Protein AF-A0A836RM74-F1 (afdb_monomer_lite)

Radius of gyration: 18.79 Å; chains: 1; bounding box: 40×45×49 Å

Secondary structure (DSSP, 8-state):
-EES--GGGGGGS-GGGPPP-SBTTTBS--EE-SEE--HHHH--S---EEEE-SSEEEEEEEEE--EE-TT--S--EEEEEEEEETT-SEEEEEEEEE-SS-EEEEEEEEESS--B--STTSSEEEEEETTGGGSS--TT--TTEEEGGGGSS---TTTSS-EEGGGSPPPS-EEEEEEEE-TTT--EEEEEEEEES-GGGEEEEEEEESSSEEEEEEEEEEEE-TT-EEEEEEEEEEES-HHHHHHHHHHHTT--EEEEETTEEEEE----PPP-

pLDDT: mean 95.45, std 8.12, range [31.91, 98.88]

Sequence (276 aa):
MEPGDDAAYRDRLHPQLRYEYNNLYHGRRAKRSIEGPQACTQARRMNPVIVRGRDFVAVKQQFRYYLAAPGKKAGSLWTQWIVFPVGKRYFISMDRVDSVNDSDGLFLRIDMPGHIRHRQGDTFSEIYLSYLALTNDDGGYRHGRIPAAAFFEDFPPDERFHYLRDRGRIPPRFIRAYRLRDPKSGKSGPWLAGMTLEPSVVYEAWCHQRGYVCMIEEFGGRPIRAGQSFSAAFIVGYFDSIEQMHNVYDDHKGYTALEVGPTGWKLTGHVKGPRQ

Structure (mmCIF, N/CA/C/O backbone):
data_AF-A0A836RM74-F1
#
_entry.id   AF-A0A836RM74-F1
#
loop_
_atom_site.group_PDB
_atom_site.id
_atom_site.type_symbol
_atom_site.label_atom_id
_atom_site.label_alt_id
_atom_site.label_comp_id
_atom_site.label_asym_id
_atom_site.label_entity_id
_atom_site.label_seq_id
_atom_site.pdbx_PDB_ins_code
_atom_site.Cartn_x
_atom_site.Cartn_y
_atom_site.Cartn_z
_atom_site.occupancy
_atom_site.B_iso_or_equiv
_atom_site.auth_seq_id
_atom_site.auth_comp_id
_atom_site.auth_asym_id
_atom_site.auth_atom_id
_atom_site.pdbx_PDB_model_num
ATOM 1 N N . MET A 1 1 ? 5.122 -3.601 -11.086 1.00 96.00 1 MET A N 1
ATOM 2 C CA . MET A 1 1 ? 6.232 -2.686 -11.445 1.00 96.00 1 MET A CA 1
ATOM 3 C C . MET A 1 1 ? 7.528 -3.254 -10.883 1.00 96.00 1 MET A C 1
ATOM 5 O O . MET A 1 1 ? 7.454 -4.136 -10.037 1.00 96.00 1 MET A O 1
ATOM 9 N N . GLU A 1 2 ? 8.684 -2.791 -11.344 1.00 96.56 2 GLU A N 1
ATOM 10 C CA . GLU A 1 2 ? 9.997 -3.206 -10.821 1.00 96.56 2 GLU A CA 1
ATOM 11 C C . GLU A 1 2 ? 10.963 -2.000 -10.733 1.00 96.56 2 GLU A C 1
ATOM 13 O O . GLU A 1 2 ? 10.685 -0.961 -11.348 1.00 96.56 2 GLU A O 1
ATOM 18 N N . PRO A 1 3 ? 12.067 -2.088 -9.961 1.00 96.31 3 PRO A N 1
ATOM 19 C CA . PRO A 1 3 ? 13.099 -1.054 -9.934 1.00 96.31 3 PRO A CA 1
ATOM 20 C C . PRO A 1 3 ? 13.807 -0.897 -11.286 1.00 96.31 3 PRO A C 1
ATOM 22 O O . PRO A 1 3 ? 13.922 -1.851 -12.055 1.00 96.31 3 PRO A O 1
ATOM 25 N N . GLY A 1 4 ? 14.340 0.300 -11.536 1.00 94.75 4 GLY A N 1
ATOM 26 C CA . GLY A 1 4 ? 15.084 0.631 -12.755 1.00 94.75 4 GLY A CA 1
ATOM 27 C C . GLY A 1 4 ? 14.298 1.532 -13.704 1.00 94.75 4 GLY A C 1
ATOM 28 O O . GLY A 1 4 ? 13.104 1.747 -13.520 1.00 94.75 4 GLY A O 1
ATOM 29 N N . ASP A 1 5 ? 14.973 2.077 -14.712 1.00 94.00 5 ASP A N 1
ATOM 30 C CA . ASP A 1 5 ? 14.364 2.971 -15.700 1.00 94.00 5 ASP A CA 1
ATOM 31 C C . ASP A 1 5 ? 13.856 2.229 -16.950 1.00 94.00 5 ASP A C 1
ATOM 33 O O . ASP A 1 5 ? 14.140 1.042 -17.165 1.00 94.00 5 ASP A O 1
ATOM 37 N N . ASP A 1 6 ? 13.064 2.949 -17.748 1.00 94.62 6 ASP A N 1
ATOM 38 C CA . ASP A 1 6 ? 12.519 2.523 -19.038 1.00 94.62 6 ASP A CA 1
ATOM 39 C C . ASP A 1 6 ? 13.123 3.284 -20.235 1.00 94.62 6 ASP A C 1
ATOM 41 O O . ASP A 1 6 ? 12.607 3.181 -21.349 1.00 94.62 6 ASP A O 1
ATOM 45 N N . ALA A 1 7 ? 14.220 4.029 -20.045 1.00 94.81 7 ALA A N 1
ATOM 46 C CA . ALA A 1 7 ? 14.722 4.991 -21.032 1.00 94.81 7 ALA A CA 1
ATOM 47 C C . ALA A 1 7 ? 15.047 4.339 -22.386 1.00 94.81 7 ALA A C 1
ATOM 49 O O . ALA A 1 7 ? 14.721 4.892 -23.435 1.00 94.81 7 ALA A O 1
ATOM 50 N N . ALA A 1 8 ? 15.602 3.123 -22.367 1.00 94.75 8 ALA A N 1
ATOM 51 C CA . ALA A 1 8 ? 15.972 2.361 -23.562 1.00 94.75 8 ALA A CA 1
ATOM 52 C C . ALA A 1 8 ? 14.780 1.925 -24.447 1.00 94.75 8 ALA A C 1
ATOM 54 O O . ALA A 1 8 ? 14.975 1.413 -25.553 1.00 94.75 8 ALA A O 1
ATOM 55 N N . TYR A 1 9 ? 13.542 2.049 -23.963 1.00 95.06 9 TYR A N 1
ATOM 56 C CA . TYR A 1 9 ? 12.348 1.629 -24.702 1.00 95.06 9 TYR A CA 1
ATOM 57 C C . TYR A 1 9 ? 11.112 2.505 -24.441 1.00 95.06 9 TYR A C 1
ATOM 59 O O . TYR A 1 9 ? 9.987 2.100 -24.746 1.00 95.06 9 TYR A O 1
ATOM 67 N N . ARG A 1 10 ? 11.302 3.703 -23.878 1.00 95.50 10 ARG A N 1
ATOM 68 C CA . ARG A 1 10 ? 10.221 4.592 -23.424 1.00 95.50 10 ARG A CA 1
ATOM 69 C C . ARG A 1 10 ? 9.322 5.082 -24.556 1.00 95.50 10 ARG A C 1
ATOM 71 O O . ARG A 1 10 ? 8.110 5.227 -24.380 1.00 95.50 10 ARG A O 1
ATOM 78 N N . ASP A 1 11 ? 9.912 5.320 -25.718 1.00 95.81 11 ASP A N 1
ATOM 79 C CA . ASP A 1 11 ? 9.233 5.689 -26.960 1.00 95.81 11 ASP A CA 1
ATOM 80 C C . ASP A 1 11 ? 8.241 4.609 -27.423 1.00 95.81 11 ASP A C 1
ATOM 82 O O . ASP A 1 11 ? 7.156 4.931 -27.907 1.00 95.81 11 ASP A O 1
ATOM 86 N N . ARG A 1 12 ? 8.562 3.337 -27.168 1.00 95.62 12 ARG A N 1
ATOM 87 C CA . ARG A 1 12 ? 7.729 2.166 -27.480 1.00 95.62 12 ARG A CA 1
ATOM 88 C C . ARG A 1 12 ? 6.718 1.809 -26.387 1.00 95.62 12 ARG A C 1
ATOM 90 O O . ARG A 1 12 ? 5.890 0.923 -26.597 1.00 95.62 12 ARG A O 1
ATOM 97 N N . LEU A 1 13 ? 6.765 2.456 -25.219 1.00 95.50 13 LEU A N 1
ATOM 98 C CA . LEU A 1 13 ? 5.807 2.190 -24.145 1.00 95.50 13 LEU A CA 1
ATOM 99 C C . LEU A 1 13 ? 4.439 2.790 -24.439 1.00 95.50 13 LEU A C 1
ATOM 101 O O . LEU A 1 13 ? 4.311 3.978 -24.752 1.00 95.50 13 LEU A O 1
ATOM 105 N N . HIS A 1 14 ? 3.406 1.988 -24.181 1.00 95.12 14 HIS A N 1
ATOM 106 C CA . HIS A 1 14 ? 2.050 2.497 -24.048 1.00 95.12 14 HIS A CA 1
ATOM 107 C C . HIS A 1 14 ? 2.017 3.610 -22.978 1.00 95.12 14 HIS A C 1
ATOM 109 O O . HIS A 1 14 ? 2.592 3.413 -21.903 1.00 95.12 14 HIS A O 1
ATOM 115 N N . PRO A 1 15 ? 1.326 4.748 -23.198 1.00 93.56 15 PRO A N 1
ATOM 116 C CA . PRO A 1 15 ? 1.341 5.880 -22.264 1.00 93.56 15 PRO A CA 1
ATOM 117 C C . PRO A 1 15 ? 0.982 5.506 -20.821 1.00 93.56 15 PRO A C 1
ATOM 119 O O . PRO A 1 15 ? 1.610 5.985 -19.888 1.00 93.56 15 PRO A O 1
ATOM 122 N N . GLN A 1 16 ? 0.038 4.576 -20.636 1.00 92.00 16 GLN A N 1
ATOM 123 C CA . GLN A 1 16 ? -0.379 4.097 -19.308 1.00 92.00 16 GLN A CA 1
ATOM 124 C C . GLN A 1 16 ? 0.668 3.246 -18.564 1.00 92.00 16 GLN A C 1
ATOM 126 O O . GLN A 1 16 ? 0.451 2.908 -17.405 1.00 92.00 16 GLN A O 1
ATOM 131 N N . LEU A 1 17 ? 1.770 2.859 -19.213 1.00 95.06 17 LEU A N 1
ATOM 132 C CA . LEU A 1 17 ? 2.882 2.147 -18.576 1.00 95.06 17 LEU A CA 1
ATOM 133 C C . LEU A 1 17 ? 4.053 3.070 -18.232 1.00 95.06 17 LEU A C 1
ATOM 135 O O . LEU A 1 17 ? 4.943 2.656 -17.487 1.00 95.06 17 LEU A O 1
ATOM 139 N N . ARG A 1 18 ? 4.067 4.302 -18.753 1.00 94.69 18 ARG A N 1
ATOM 140 C CA . ARG A 1 18 ? 5.165 5.239 -18.522 1.00 94.69 18 ARG A CA 1
ATOM 141 C C . ARG A 1 18 ? 5.180 5.643 -17.059 1.00 94.69 18 ARG A C 1
ATOM 143 O O . ARG A 1 18 ? 4.222 6.221 -16.551 1.00 94.69 18 ARG A O 1
ATOM 150 N N . TYR A 1 19 ? 6.288 5.346 -16.395 1.00 94.00 19 TYR A N 1
ATOM 151 C CA . TYR A 1 19 ? 6.536 5.851 -15.059 1.00 94.00 19 TYR A CA 1
ATOM 152 C C . TYR A 1 19 ? 7.316 7.157 -15.165 1.00 94.00 19 TYR A C 1
ATOM 154 O O . TYR A 1 19 ? 8.334 7.236 -15.854 1.00 94.00 19 TYR A O 1
ATOM 162 N N . GLU A 1 20 ? 6.821 8.203 -14.523 1.00 94.25 20 GLU A N 1
ATOM 163 C CA . GLU A 1 20 ? 7.519 9.483 -14.427 1.00 94.25 20 GLU A CA 1
ATOM 164 C C . GLU A 1 20 ? 8.133 9.602 -13.041 1.00 94.25 20 GLU A C 1
ATOM 166 O O . GLU A 1 20 ? 7.473 9.301 -12.057 1.00 94.25 20 GLU A O 1
ATOM 171 N N . TYR A 1 21 ? 9.377 10.047 -12.950 1.00 95.31 21 TYR A N 1
ATOM 172 C CA . TYR A 1 21 ? 10.077 10.282 -11.689 1.00 95.31 21 TYR A CA 1
ATOM 173 C C . TYR A 1 21 ? 10.848 11.601 -11.791 1.00 95.31 21 TYR A C 1
ATOM 175 O O . TYR A 1 21 ? 10.771 12.284 -12.811 1.00 95.31 21 TYR A O 1
ATOM 183 N N . ASN A 1 22 ? 11.558 11.977 -10.730 1.00 95.62 22 ASN A N 1
ATOM 184 C CA . ASN A 1 22 ? 12.105 13.319 -10.515 1.00 95.62 22 ASN A CA 1
ATOM 185 C C . ASN A 1 22 ? 11.015 14.399 -10.471 1.00 95.62 22 ASN A C 1
ATOM 187 O O . ASN A 1 22 ? 11.169 15.485 -11.022 1.00 95.62 22 ASN A O 1
ATOM 191 N N . ASN A 1 23 ? 9.897 14.093 -9.815 1.00 95.25 23 ASN A N 1
ATOM 192 C CA . ASN A 1 23 ? 8.781 15.016 -9.646 1.00 95.25 23 ASN A CA 1
ATOM 193 C C . ASN A 1 23 ? 8.177 14.898 -8.237 1.00 95.25 23 ASN A C 1
ATOM 195 O O . ASN A 1 23 ? 8.517 13.996 -7.468 1.00 95.25 23 ASN A O 1
ATOM 199 N N . LEU A 1 24 ? 7.237 15.792 -7.925 1.00 94.75 24 LEU A N 1
ATOM 200 C CA . LEU A 1 24 ? 6.531 15.825 -6.642 1.00 94.75 24 LEU A CA 1
ATOM 201 C C . LEU A 1 24 ? 5.681 14.566 -6.379 1.00 94.75 24 LEU A C 1
ATOM 203 O O . LEU A 1 24 ? 5.332 14.270 -5.245 1.00 94.75 24 LEU A O 1
ATOM 207 N N . TYR A 1 25 ? 5.344 13.805 -7.420 1.00 93.31 25 TYR A N 1
ATOM 208 C CA . TYR A 1 25 ? 4.399 12.694 -7.341 1.00 93.31 25 TYR A CA 1
ATOM 209 C C . TYR A 1 25 ? 5.056 11.358 -6.992 1.00 93.31 25 TYR A C 1
ATOM 211 O O . TYR A 1 25 ? 4.435 10.524 -6.331 1.00 93.31 25 TYR A O 1
ATOM 219 N N . HIS A 1 26 ? 6.273 11.141 -7.483 1.00 94.06 26 HIS A N 1
ATOM 220 C CA . HIS A 1 26 ? 6.947 9.845 -7.504 1.00 94.06 26 HIS A CA 1
ATOM 221 C C . HIS A 1 26 ? 8.367 9.885 -6.931 1.00 94.06 26 HIS A C 1
ATOM 223 O O . HIS A 1 26 ? 9.005 8.836 -6.821 1.00 94.06 26 HIS A O 1
ATOM 229 N N . GLY A 1 27 ? 8.852 11.071 -6.551 1.00 94.88 27 GLY A N 1
ATOM 230 C CA . GLY A 1 27 ? 10.202 11.259 -6.031 1.00 94.88 27 GLY A CA 1
ATOM 231 C C . GLY A 1 27 ? 11.265 10.966 -7.085 1.00 94.88 27 GLY A C 1
ATOM 232 O O . GLY A 1 27 ? 10.973 10.909 -8.281 1.00 94.88 27 GLY A O 1
ATOM 233 N N . ARG A 1 28 ? 12.519 10.781 -6.664 1.00 95.62 28 ARG A N 1
ATOM 234 C CA . ARG A 1 28 ? 13.660 10.605 -7.585 1.00 95.62 28 ARG A CA 1
ATOM 235 C C . ARG A 1 28 ? 13.938 9.159 -7.992 1.00 95.62 28 ARG A C 1
ATOM 237 O O . ARG A 1 28 ? 14.742 8.911 -8.887 1.00 95.62 28 ARG A O 1
ATOM 244 N N . ARG A 1 29 ? 13.317 8.177 -7.333 1.00 93.81 29 ARG A N 1
ATOM 245 C CA . ARG A 1 29 ? 13.635 6.759 -7.551 1.00 93.81 29 ARG A CA 1
ATOM 246 C C . ARG A 1 29 ? 13.054 6.267 -8.877 1.00 93.81 29 ARG A C 1
ATOM 248 O O . ARG A 1 29 ? 11.836 6.195 -9.040 1.00 93.81 29 ARG A O 1
ATOM 255 N N . ALA A 1 30 ? 13.935 5.873 -9.793 1.00 95.94 30 ALA A N 1
ATOM 256 C CA . ALA A 1 30 ? 13.546 5.254 -11.052 1.00 95.94 30 ALA A CA 1
ATOM 257 C C . ALA A 1 30 ? 12.878 3.889 -10.814 1.00 95.94 30 ALA A C 1
ATOM 259 O O . ALA A 1 30 ? 13.401 3.023 -10.101 1.00 95.94 30 ALA A O 1
ATOM 260 N N . LYS A 1 31 ? 11.709 3.719 -11.426 1.00 96.31 31 LYS A N 1
ATOM 261 C CA . LYS A 1 31 ? 10.931 2.479 -11.478 1.00 96.31 31 LYS A CA 1
ATOM 262 C C . LYS A 1 31 ? 10.343 2.358 -12.877 1.00 96.31 31 LYS A C 1
ATOM 264 O O . LYS A 1 31 ? 10.207 3.358 -13.581 1.00 96.31 31 LYS A O 1
ATOM 269 N N . ARG A 1 32 ? 9.921 1.154 -13.249 1.00 96.50 32 ARG A N 1
ATOM 270 C CA . ARG A 1 32 ? 9.259 0.905 -14.532 1.00 96.50 32 ARG A CA 1
ATOM 271 C C . ARG A 1 32 ? 8.080 -0.041 -14.396 1.00 96.50 32 ARG A C 1
ATOM 273 O O . ARG A 1 32 ? 8.057 -0.950 -13.557 1.00 96.50 32 ARG A O 1
ATOM 280 N N . SER A 1 33 ? 7.072 0.179 -15.229 1.00 96.38 33 SER A N 1
ATOM 281 C CA . SER A 1 33 ? 5.928 -0.724 -15.329 1.00 96.38 33 SER A CA 1
ATOM 282 C C . SER A 1 33 ? 6.288 -1.900 -16.217 1.00 96.38 33 SER A C 1
ATOM 284 O O . SER A 1 33 ? 6.709 -1.705 -17.348 1.00 96.38 33 SER A O 1
ATOM 286 N N . ILE A 1 34 ? 6.096 -3.120 -15.717 1.00 96.25 34 ILE A N 1
ATOM 287 C CA . ILE A 1 34 ? 6.259 -4.334 -16.529 1.00 96.25 34 ILE A CA 1
ATOM 288 C C . ILE A 1 34 ? 4.959 -4.729 -17.227 1.00 96.25 34 ILE A C 1
ATOM 290 O O . I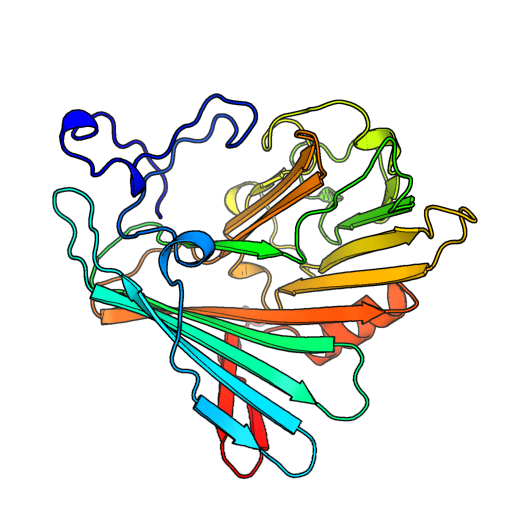LE A 1 34 ? 4.975 -5.217 -18.352 1.00 96.25 34 ILE A O 1
ATOM 294 N N . GLU A 1 35 ? 3.839 -4.473 -16.558 1.00 96.50 35 GLU A N 1
ATOM 295 C CA . GLU A 1 35 ? 2.483 -4.795 -16.970 1.00 96.50 35 GLU A CA 1
ATOM 296 C C . GLU A 1 35 ? 1.533 -3.727 -16.441 1.00 96.50 35 GLU A C 1
ATOM 298 O O . GLU A 1 35 ? 1.844 -2.997 -15.494 1.00 96.50 35 GLU A O 1
ATOM 303 N N . GLY A 1 36 ? 0.368 -3.657 -17.068 1.00 92.69 36 GLY A N 1
ATOM 304 C CA . GLY A 1 36 ? -0.692 -2.742 -16.704 1.00 92.69 36 GLY A CA 1
ATOM 305 C C . GLY A 1 36 ? -1.988 -3.059 -17.450 1.00 92.69 36 GLY A C 1
ATOM 306 O O . GLY A 1 36 ? -2.157 -4.153 -17.995 1.00 92.69 36 GLY A O 1
ATOM 307 N N . PRO A 1 37 ? -2.927 -2.115 -17.485 1.00 90.31 37 PRO A N 1
ATOM 308 C CA . PRO A 1 37 ? -2.816 -0.767 -16.931 1.00 90.31 37 PRO A CA 1
ATOM 309 C C . PRO A 1 37 ? -2.943 -0.717 -15.403 1.00 90.31 37 PRO A C 1
ATOM 311 O O . PRO A 1 37 ? -3.153 -1.739 -14.753 1.00 90.31 37 PRO A O 1
ATOM 314 N N . GLN A 1 38 ? -2.860 0.485 -14.829 1.00 85.38 38 GLN A N 1
ATOM 315 C CA . GLN A 1 38 ? -3.202 0.714 -13.426 1.00 85.38 38 GLN A CA 1
ATOM 316 C C . GLN A 1 38 ? -4.661 0.297 -13.162 1.00 85.38 38 GLN A C 1
ATOM 318 O O . GLN A 1 38 ? -5.605 0.943 -13.624 1.00 85.38 38 GLN A O 1
ATOM 323 N N . ALA A 1 39 ? -4.844 -0.792 -12.409 1.00 82.94 39 ALA A N 1
ATOM 324 C CA . ALA A 1 39 ? -6.151 -1.418 -12.223 1.00 82.94 39 ALA A CA 1
ATOM 325 C C . ALA A 1 39 ? -7.184 -0.465 -11.596 1.00 82.94 39 ALA A C 1
ATOM 327 O O . ALA A 1 39 ? -8.327 -0.438 -12.044 1.00 82.94 39 ALA A O 1
ATOM 328 N N . CYS A 1 40 ? -6.795 0.381 -10.635 1.00 77.81 40 CYS A N 1
ATOM 329 C CA . CYS A 1 40 ? -7.742 1.254 -9.931 1.00 77.81 40 CYS A CA 1
ATOM 330 C C . CYS A 1 40 ? -8.447 2.287 -10.829 1.00 77.81 40 CYS A C 1
ATOM 332 O O . CYS A 1 40 ? -9.563 2.688 -10.515 1.00 77.81 40 CYS A O 1
ATOM 334 N N . THR A 1 41 ? -7.851 2.687 -11.959 1.00 78.94 41 THR A N 1
ATOM 335 C CA . THR A 1 41 ? -8.480 3.634 -12.900 1.00 78.94 41 THR A CA 1
ATOM 336 C C . THR A 1 41 ? -9.041 2.954 -14.146 1.00 78.94 41 THR A C 1
ATOM 338 O O . THR A 1 41 ? -9.964 3.480 -14.767 1.00 78.94 41 THR A O 1
ATOM 341 N N . GLN A 1 42 ? -8.515 1.783 -14.519 1.00 86.88 42 GLN A N 1
ATOM 342 C CA . GLN A 1 42 ? -8.842 1.140 -15.795 1.00 86.88 42 GLN A CA 1
ATOM 343 C C . GLN A 1 42 ? -9.670 -0.142 -15.676 1.00 86.88 42 GLN A C 1
ATOM 345 O O . GLN A 1 42 ? -10.277 -0.545 -16.666 1.00 86.88 42 GLN A O 1
ATOM 350 N N . ALA A 1 43 ? -9.763 -0.767 -14.497 1.00 81.06 43 ALA A N 1
ATOM 351 C CA . ALA A 1 43 ? -10.574 -1.974 -14.319 1.00 81.06 43 ALA A CA 1
ATOM 352 C C . ALA A 1 43 ? -12.076 -1.714 -14.529 1.00 81.06 43 ALA A C 1
ATOM 354 O O . ALA A 1 43 ? -12.808 -2.630 -14.898 1.00 81.06 43 ALA A O 1
ATOM 355 N N . ARG A 1 44 ? -12.529 -0.462 -14.346 1.00 85.31 44 ARG A N 1
ATOM 356 C CA . ARG A 1 44 ? -13.920 -0.011 -14.524 1.00 85.31 44 ARG A CA 1
ATOM 357 C C . ARG A 1 44 ? -14.912 -0.892 -13.754 1.00 85.31 44 ARG A C 1
ATOM 359 O O . ARG A 1 44 ? -15.113 -0.680 -12.564 1.00 85.31 44 ARG A O 1
ATOM 366 N N . ARG A 1 45 ? -15.534 -1.871 -14.417 1.00 87.25 45 ARG A N 1
ATOM 367 C CA . ARG A 1 45 ? -16.491 -2.807 -13.819 1.00 87.25 45 ARG A CA 1
ATOM 368 C C . ARG A 1 45 ? -15.850 -4.183 -13.685 1.00 87.25 45 ARG A C 1
ATOM 370 O O . ARG A 1 45 ? -15.531 -4.821 -14.683 1.00 87.25 45 ARG A O 1
ATOM 377 N N . MET A 1 46 ? -15.742 -4.656 -12.449 1.00 87.38 46 MET A N 1
ATOM 378 C CA . MET A 1 46 ? -15.338 -6.026 -12.135 1.00 87.38 46 MET A CA 1
ATOM 379 C C . MET A 1 46 ? -16.564 -6.914 -11.891 1.00 87.38 46 MET A C 1
ATOM 381 O O . MET A 1 46 ? -17.644 -6.418 -11.567 1.00 87.38 46 MET A O 1
ATOM 385 N N . ASN A 1 47 ? -16.380 -8.229 -12.020 1.00 91.62 47 ASN A N 1
ATOM 386 C CA . ASN A 1 47 ? -17.394 -9.243 -11.725 1.00 91.62 47 ASN A CA 1
ATOM 387 C C . ASN A 1 47 ? -17.020 -9.972 -10.422 1.00 91.62 47 ASN A C 1
ATOM 389 O O . ASN A 1 47 ? -16.357 -11.009 -10.480 1.00 91.62 47 ASN A O 1
ATOM 393 N N . PRO A 1 48 ? -17.357 -9.411 -9.245 1.00 95.88 48 PRO A N 1
ATOM 394 C CA . PRO A 1 48 ? -16.979 -10.005 -7.973 1.00 95.88 48 PRO A CA 1
ATOM 395 C C . PRO A 1 48 ? -17.707 -11.326 -7.711 1.00 95.88 48 PRO A C 1
ATOM 397 O O . PRO A 1 48 ? -18.880 -11.481 -8.048 1.00 95.88 48 PRO A O 1
ATOM 400 N N . VAL A 1 49 ? -17.035 -12.238 -7.009 1.00 97.19 49 VAL A N 1
ATOM 401 C CA . VAL A 1 49 ? -17.668 -13.412 -6.395 1.00 97.19 49 VAL A CA 1
ATOM 402 C C . VAL A 1 49 ? -17.921 -13.107 -4.924 1.00 97.19 49 VAL A C 1
ATOM 404 O O . VAL A 1 49 ? -17.016 -12.659 -4.222 1.00 97.19 49 VAL A O 1
ATOM 407 N N . ILE A 1 50 ? -19.144 -13.349 -4.455 1.00 97.94 50 ILE A N 1
ATOM 408 C CA . ILE A 1 50 ? -19.546 -13.095 -3.067 1.00 97.94 50 ILE A CA 1
ATOM 409 C C . ILE A 1 50 ? -19.713 -14.430 -2.343 1.00 97.94 50 ILE A C 1
ATOM 411 O O . ILE A 1 50 ? -20.471 -15.286 -2.794 1.00 97.94 50 ILE A O 1
ATOM 415 N N . VAL A 1 51 ? -19.060 -14.575 -1.191 1.00 98.25 51 VAL A N 1
ATOM 416 C CA . VAL A 1 51 ? -19.264 -15.690 -0.257 1.00 98.25 51 VAL A CA 1
ATOM 417 C C . VAL A 1 51 ? -19.920 -15.137 1.002 1.00 98.25 51 VAL A C 1
ATOM 419 O O . VAL A 1 51 ? -19.455 -14.150 1.568 1.00 98.25 51 VAL A O 1
ATOM 422 N N . ARG A 1 52 ? -21.021 -15.752 1.436 1.00 97.75 52 ARG A N 1
ATOM 423 C CA . ARG A 1 52 ? -21.717 -15.396 2.677 1.00 97.75 52 ARG A CA 1
ATOM 424 C C . ARG A 1 52 ? -21.554 -16.545 3.660 1.00 97.75 52 ARG A C 1
ATOM 426 O O . ARG A 1 52 ? -22.034 -17.640 3.383 1.00 97.75 52 ARG A O 1
ATOM 433 N N . GLY A 1 53 ? -20.852 -16.294 4.758 1.00 96.19 53 GLY A N 1
ATOM 434 C CA . GLY A 1 53 ? -20.756 -17.218 5.882 1.00 96.19 53 GLY A CA 1
ATOM 435 C C . GLY A 1 53 ? -21.750 -16.867 6.985 1.00 96.19 53 GLY A C 1
ATOM 436 O O . GLY A 1 53 ? -22.568 -15.959 6.839 1.00 96.19 53 GLY A O 1
ATOM 437 N N . ARG A 1 54 ? -21.662 -17.576 8.116 1.00 96.06 54 ARG A N 1
ATOM 438 C CA . ARG A 1 54 ? -22.531 -17.333 9.280 1.00 96.06 54 ARG A CA 1
ATOM 439 C C . ARG A 1 54 ? -22.264 -15.976 9.937 1.00 96.06 54 ARG A C 1
ATOM 441 O O . ARG A 1 54 ? -23.189 -15.325 10.407 1.00 96.06 54 ARG A O 1
ATOM 448 N N . ASP A 1 55 ? -21.001 -15.579 9.987 1.00 97.19 55 ASP A N 1
ATOM 449 C CA . ASP A 1 55 ? -20.480 -14.434 10.737 1.00 97.19 55 ASP A CA 1
ATOM 450 C C . ASP A 1 55 ? -19.541 -13.554 9.894 1.00 97.19 55 ASP A C 1
ATOM 452 O O . ASP A 1 55 ? -18.788 -12.741 10.432 1.00 97.19 55 ASP A O 1
ATOM 456 N N . PHE A 1 56 ? -19.596 -13.682 8.564 1.00 98.38 56 PHE A N 1
ATOM 457 C CA . PHE A 1 56 ? -18.842 -12.833 7.647 1.00 98.38 56 PHE A CA 1
ATOM 458 C C . PHE A 1 56 ? -19.474 -12.752 6.252 1.00 98.38 56 PHE A C 1
ATOM 460 O O . PHE A 1 56 ? -20.196 -13.648 5.807 1.00 98.38 56 PHE A O 1
ATOM 467 N N . VAL A 1 57 ? -19.120 -11.697 5.519 1.00 98.31 57 VAL A N 1
ATOM 468 C CA . VAL A 1 57 ? -19.281 -11.616 4.061 1.00 98.31 57 VAL A CA 1
ATOM 469 C C . VAL A 1 57 ? -17.907 -11.441 3.441 1.00 98.31 57 VAL A C 1
ATOM 471 O O . VAL A 1 57 ? -17.106 -10.655 3.936 1.00 98.31 57 VAL A O 1
ATOM 474 N N . ALA A 1 58 ? -17.630 -12.151 2.354 1.00 98.62 58 ALA A N 1
ATOM 475 C CA . ALA A 1 58 ? -16.391 -12.014 1.614 1.00 98.62 58 ALA A CA 1
ATOM 476 C C . ALA A 1 58 ? -16.638 -11.697 0.141 1.00 98.62 58 ALA A C 1
ATOM 478 O O . ALA A 1 58 ? -17.597 -12.179 -0.465 1.00 98.62 58 ALA A O 1
ATOM 479 N N . VAL A 1 59 ? -15.744 -10.905 -0.437 1.00 98.38 59 VAL A N 1
ATOM 480 C CA . VAL A 1 59 ? -15.771 -10.481 -1.832 1.00 98.38 59 VAL A CA 1
ATOM 481 C C . VAL A 1 59 ? -14.434 -10.840 -2.463 1.00 98.38 59 VAL A C 1
ATOM 483 O O . VAL A 1 59 ? -13.388 -10.394 -1.995 1.00 98.38 59 VAL A O 1
ATOM 486 N N . LYS A 1 60 ? -14.470 -11.636 -3.531 1.00 98.31 60 LYS A N 1
ATOM 487 C CA . LYS A 1 60 ? -13.319 -11.890 -4.398 1.00 98.31 60 LYS A CA 1
ATOM 488 C C . LYS A 1 60 ? -13.429 -11.035 -5.644 1.00 98.31 60 LYS A C 1
ATOM 490 O O . LYS A 1 60 ? -14.465 -11.053 -6.307 1.00 98.31 60 LYS A O 1
ATOM 495 N N . GLN A 1 61 ? -12.354 -10.351 -5.999 1.00 96.69 61 GLN A N 1
ATOM 496 C CA . GLN A 1 61 ? -12.233 -9.590 -7.238 1.00 96.69 61 GLN A CA 1
ATOM 497 C C . GLN A 1 61 ? -10.959 -9.990 -7.964 1.00 96.69 61 GLN A C 1
ATOM 499 O O . GLN A 1 61 ? -9.986 -10.416 -7.342 1.00 96.69 61 GLN A O 1
ATOM 504 N N . GLN A 1 62 ? -10.987 -9.913 -9.292 1.00 96.50 62 GLN A N 1
ATOM 505 C CA . GLN A 1 62 ? -9.851 -10.280 -10.125 1.00 96.50 62 GLN A CA 1
ATOM 506 C C . GLN A 1 62 ? -9.739 -9.342 -11.320 1.00 96.50 62 GLN A C 1
ATOM 508 O O . GLN A 1 62 ? -10.748 -8.933 -11.896 1.00 96.50 62 GLN A O 1
ATOM 513 N N . PHE A 1 63 ? -8.503 -9.056 -11.715 1.00 96.38 63 PHE A N 1
ATOM 514 C CA . PHE A 1 63 ? -8.183 -8.287 -12.910 1.00 96.38 63 PHE A CA 1
ATOM 515 C C . PHE A 1 63 ? -6.987 -8.917 -13.613 1.00 96.38 63 PHE A C 1
ATOM 517 O O . PHE A 1 63 ? -5.963 -9.193 -12.987 1.00 96.38 63 PHE A O 1
ATOM 524 N N . ARG A 1 64 ? -7.117 -9.149 -14.920 1.00 96.88 64 ARG A N 1
ATOM 525 C CA . ARG A 1 64 ? -6.015 -9.630 -15.750 1.00 96.88 64 ARG A CA 1
ATOM 526 C C . ARG A 1 64 ? -5.391 -8.445 -16.470 1.00 96.88 64 ARG A C 1
ATOM 528 O O . ARG A 1 64 ? -6.071 -7.771 -17.243 1.00 96.88 64 ARG A O 1
ATOM 535 N N . TYR A 1 65 ? -4.109 -8.214 -16.221 1.00 96.94 65 TYR A N 1
ATOM 536 C CA . TYR A 1 65 ? -3.349 -7.188 -16.923 1.00 96.94 65 TYR A CA 1
ATOM 537 C C . TYR A 1 65 ? -3.268 -7.528 -18.414 1.00 96.94 65 TYR A C 1
ATOM 539 O O . TYR A 1 65 ? -3.081 -8.686 -18.786 1.00 96.94 65 TYR A O 1
ATOM 547 N N . TYR A 1 66 ? -3.444 -6.520 -19.264 1.00 96.06 66 TYR A N 1
ATOM 548 C CA . TYR A 1 66 ? -3.528 -6.684 -20.720 1.00 96.06 66 TYR A CA 1
ATOM 549 C C . TYR A 1 66 ? -2.553 -5.783 -21.491 1.00 96.06 66 TYR A C 1
ATOM 551 O O . TYR A 1 66 ? -2.462 -5.883 -22.711 1.00 96.06 66 TYR A O 1
ATOM 559 N N . LEU A 1 67 ? -1.806 -4.922 -20.794 1.00 97.06 67 LEU A N 1
ATOM 560 C CA . LEU A 1 67 ? -0.670 -4.181 -21.339 1.00 97.06 67 LEU A CA 1
ATOM 561 C C . LEU A 1 67 ? 0.628 -4.752 -20.771 1.00 97.06 67 LEU A C 1
ATOM 563 O O . LEU A 1 67 ? 0.665 -5.139 -19.604 1.00 97.06 67 LEU A O 1
ATOM 567 N N . ALA A 1 68 ? 1.698 -4.729 -21.564 1.00 97.69 68 ALA A N 1
ATOM 568 C CA . ALA A 1 68 ? 3.039 -5.107 -21.131 1.00 97.69 68 ALA A CA 1
ATOM 569 C C . ALA A 1 68 ? 4.103 -4.190 -21.738 1.00 97.69 68 ALA A C 1
ATOM 571 O O . ALA A 1 68 ? 3.919 -3.647 -22.830 1.00 97.69 68 ALA A O 1
ATOM 572 N N . ALA A 1 69 ? 5.209 -4.013 -21.018 1.00 97.38 69 ALA A N 1
ATOM 573 C CA . ALA A 1 69 ? 6.390 -3.339 -21.542 1.00 97.38 69 ALA A CA 1
ATOM 574 C C . ALA A 1 69 ? 7.100 -4.203 -22.606 1.00 97.38 69 ALA A C 1
ATOM 576 O O . ALA A 1 69 ? 6.970 -5.430 -22.583 1.00 97.38 69 ALA A O 1
ATOM 577 N N . PRO A 1 70 ? 7.879 -3.602 -23.525 1.00 96.50 70 PRO A N 1
ATOM 578 C CA . PRO A 1 70 ? 8.706 -4.340 -24.477 1.00 96.50 70 PRO A CA 1
ATOM 579 C C . PRO A 1 70 ? 9.538 -5.444 -23.808 1.00 96.50 70 PRO A C 1
ATOM 581 O O . PRO A 1 70 ? 10.217 -5.211 -22.811 1.00 96.50 70 PRO A O 1
ATOM 584 N N . GLY A 1 71 ? 9.471 -6.661 -24.355 1.00 95.12 71 GLY A N 1
ATOM 585 C CA . GLY A 1 71 ? 10.161 -7.836 -23.808 1.00 95.12 71 GLY A CA 1
ATOM 586 C C . GLY A 1 71 ? 9.461 -8.516 -22.621 1.00 95.12 71 GLY A C 1
ATOM 587 O O . GLY A 1 71 ? 9.931 -9.558 -22.170 1.00 95.12 71 GLY A O 1
ATOM 588 N N . LYS A 1 72 ? 8.335 -7.980 -22.133 1.00 97.19 72 LYS A N 1
ATOM 589 C CA . LYS A 1 72 ? 7.474 -8.607 -21.118 1.00 97.19 72 LYS A CA 1
ATOM 590 C C . LYS A 1 72 ? 6.187 -9.148 -21.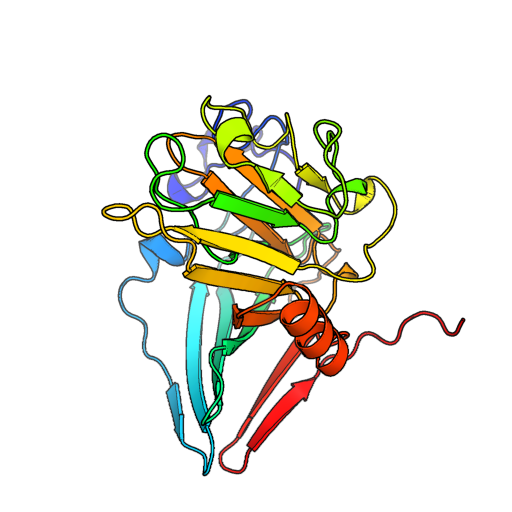755 1.00 97.19 72 LYS A C 1
ATOM 592 O O . LYS A 1 72 ? 5.818 -8.790 -22.872 1.00 97.19 72 LYS A O 1
ATOM 597 N N . LYS A 1 73 ? 5.498 -10.032 -21.038 1.00 97.81 73 LYS A N 1
ATOM 598 C CA . LYS A 1 73 ? 4.208 -10.627 -21.416 1.00 97.81 73 LYS A CA 1
ATOM 599 C C . LYS A 1 73 ? 3.079 -9.951 -20.649 1.00 97.81 73 LYS A C 1
ATOM 601 O O . LYS A 1 73 ? 3.235 -9.679 -19.467 1.00 97.81 73 LYS A O 1
ATOM 606 N N . ALA A 1 74 ? 1.944 -9.712 -21.294 1.00 97.62 74 ALA A N 1
ATOM 607 C CA . ALA A 1 74 ? 0.722 -9.371 -20.573 1.00 97.62 74 ALA A CA 1
ATOM 608 C C . ALA A 1 74 ? 0.027 -10.658 -20.113 1.00 97.62 74 ALA A C 1
ATOM 610 O O . ALA A 1 74 ? 0.173 -11.708 -20.745 1.00 97.62 74 ALA A O 1
ATOM 611 N N . GLY A 1 75 ? -0.765 -10.571 -19.052 1.00 97.62 75 GLY A N 1
ATOM 612 C CA . GLY A 1 75 ? -1.659 -11.646 -18.632 1.00 97.62 75 GLY A CA 1
ATOM 613 C C . GLY A 1 75 ? -1.544 -12.028 -17.165 1.00 97.62 75 GLY A C 1
ATOM 614 O O . GLY A 1 75 ? -2.281 -12.926 -16.746 1.00 97.62 75 GLY A O 1
ATOM 615 N N . SER A 1 76 ? -0.685 -11.364 -16.386 1.00 98.31 76 SER A N 1
ATOM 616 C CA . SER A 1 76 ? -0.642 -11.557 -14.937 1.00 98.31 76 SER A CA 1
ATOM 617 C C . SER A 1 76 ? -2.015 -11.305 -14.319 1.00 98.31 76 SER A C 1
ATOM 619 O O . SER A 1 76 ? -2.783 -10.450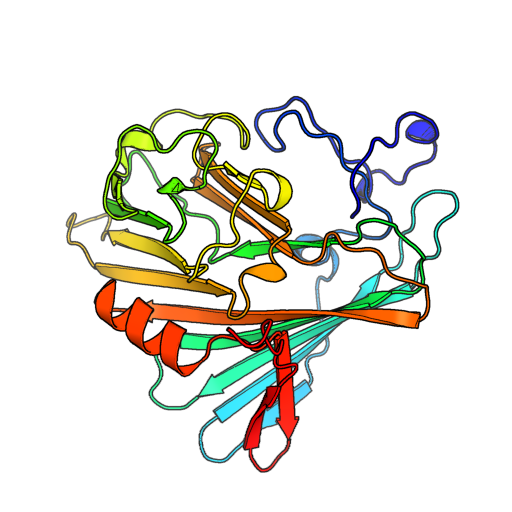 -14.774 1.00 98.31 76 SER A O 1
ATOM 621 N N . LEU A 1 77 ? -2.341 -12.077 -13.287 1.00 98.06 77 LEU A N 1
ATOM 622 C CA . LEU A 1 77 ? -3.634 -12.015 -12.619 1.00 98.06 77 LEU A CA 1
ATOM 623 C C . LEU A 1 77 ? -3.468 -11.362 -11.254 1.00 98.06 77 LEU A C 1
ATOM 625 O O . LEU A 1 77 ? -2.819 -11.916 -10.371 1.00 98.06 77 LEU A O 1
ATOM 629 N N . TRP A 1 78 ? -4.090 -10.205 -11.073 1.00 98.00 78 TRP A N 1
ATOM 630 C CA . TRP A 1 78 ? -4.327 -9.654 -9.750 1.00 98.00 78 TRP A CA 1
ATOM 631 C C . TRP A 1 78 ? -5.601 -10.267 -9.169 1.00 98.00 78 TRP A C 1
ATOM 633 O O . TRP A 1 78 ? -6.635 -10.316 -9.839 1.00 98.00 78 TRP A O 1
ATOM 643 N N . THR A 1 79 ? -5.521 -10.743 -7.930 1.00 98.06 79 THR A N 1
ATOM 644 C CA . THR A 1 79 ? -6.650 -11.246 -7.149 1.00 98.06 79 THR A CA 1
ATOM 645 C C . THR A 1 79 ? -6.698 -10.514 -5.820 1.00 98.06 79 THR A C 1
ATOM 647 O O . THR A 1 79 ? -5.697 -10.490 -5.106 1.00 98.06 79 THR A O 1
ATOM 650 N N . GLN A 1 80 ? -7.876 -10.005 -5.466 1.00 98.00 80 GLN A N 1
ATOM 651 C CA . GLN A 1 80 ? -8.154 -9.458 -4.149 1.00 98.00 80 GLN A CA 1
ATOM 652 C C . GLN A 1 80 ? -9.247 -10.261 -3.451 1.00 98.00 80 GLN A C 1
ATOM 654 O O . GLN A 1 80 ? -10.281 -10.575 -4.047 1.00 98.00 80 GLN A O 1
ATOM 659 N N . TRP A 1 81 ? -9.025 -10.571 -2.180 1.00 98.50 81 TRP A N 1
ATOM 660 C CA . TRP A 1 81 ? -10.078 -10.988 -1.260 1.00 98.50 81 TRP A CA 1
ATOM 661 C C . TRP A 1 81 ? -10.303 -9.897 -0.223 1.00 98.50 81 TRP A C 1
ATOM 663 O O . TRP A 1 81 ? -9.344 -9.324 0.283 1.00 98.50 81 TRP A O 1
ATOM 673 N N . ILE A 1 82 ? -11.563 -9.648 0.117 1.00 98.62 82 ILE A N 1
ATOM 674 C CA . ILE A 1 82 ? -11.970 -8.767 1.213 1.00 98.62 82 ILE A CA 1
ATOM 675 C C . ILE A 1 82 ? -12.977 -9.528 2.064 1.00 98.62 82 ILE A C 1
ATOM 677 O O . ILE A 1 82 ? -13.968 -10.016 1.532 1.00 98.62 82 ILE A O 1
ATOM 681 N N . VAL A 1 83 ? -12.738 -9.635 3.365 1.00 98.81 83 VAL A N 1
ATOM 682 C CA . VAL A 1 83 ? -13.611 -10.287 4.343 1.00 98.81 83 VAL A CA 1
ATOM 683 C C . VAL A 1 83 ? -14.077 -9.250 5.354 1.00 98.81 83 VAL A C 1
ATOM 685 O O . VAL A 1 83 ? -13.258 -8.587 5.986 1.00 98.81 83 VAL A O 1
ATOM 688 N N . PHE A 1 84 ? -15.391 -9.157 5.534 1.00 98.56 84 PHE A N 1
ATOM 689 C CA . PHE A 1 84 ? -16.082 -8.313 6.502 1.00 98.56 84 PHE A CA 1
ATOM 690 C C . PHE A 1 84 ? -16.652 -9.194 7.623 1.00 98.56 84 PHE A C 1
ATOM 692 O O . PHE A 1 84 ? -17.737 -9.761 7.446 1.00 98.56 84 PHE A O 1
ATOM 699 N N . PRO A 1 85 ? -15.949 -9.357 8.758 1.00 98.12 85 PRO A N 1
ATOM 700 C CA . PRO A 1 85 ? -16.474 -10.101 9.896 1.00 98.12 85 PRO A CA 1
ATOM 701 C C . PRO A 1 85 ? -17.557 -9.298 10.624 1.00 98.12 85 PRO A C 1
ATOM 703 O O . PRO A 1 85 ? -17.457 -8.077 10.774 1.00 98.12 85 PRO A O 1
ATOM 706 N N . VAL A 1 86 ? -18.580 -9.985 11.129 1.00 97.88 86 VAL A N 1
ATOM 707 C CA . VAL A 1 86 ? -19.648 -9.368 11.924 1.00 97.88 86 VAL A CA 1
ATOM 708 C C . VAL A 1 86 ? -19.073 -8.743 13.200 1.00 97.88 86 VAL A C 1
ATOM 710 O O . VAL A 1 86 ? -18.219 -9.315 13.876 1.00 97.88 86 VAL A O 1
ATOM 713 N N . GLY A 1 87 ? -19.547 -7.541 13.537 1.00 97.38 87 GLY A N 1
ATOM 714 C CA . GLY A 1 87 ? -19.172 -6.841 14.770 1.00 97.38 87 GLY A CA 1
ATOM 715 C C . GLY A 1 87 ? -17.766 -6.235 14.769 1.00 97.38 87 GLY A C 1
ATOM 716 O O . GLY A 1 87 ? -17.333 -5.710 15.795 1.00 97.38 87 GLY A O 1
ATOM 717 N N . LYS A 1 88 ? -17.039 -6.277 13.645 1.00 98.06 88 LYS A N 1
ATOM 718 C CA . LYS A 1 88 ? -15.737 -5.615 13.503 1.00 98.06 88 LYS A CA 1
ATOM 719 C C . LYS A 1 88 ? -15.881 -4.303 12.736 1.00 98.06 88 LYS A C 1
ATOM 721 O O . LYS A 1 88 ? -16.629 -4.203 11.771 1.00 98.06 88 LYS A O 1
ATOM 726 N N . ARG A 1 89 ? -15.124 -3.289 13.163 1.00 98.06 89 ARG A N 1
ATOM 727 C CA . ARG A 1 89 ? -15.000 -1.985 12.478 1.00 98.06 89 ARG A CA 1
ATOM 728 C C . ARG A 1 89 ? -13.871 -1.970 11.441 1.00 98.06 89 ARG A C 1
ATOM 730 O O . ARG A 1 89 ? -13.495 -0.907 10.953 1.00 98.06 89 ARG A O 1
ATOM 737 N N . TYR A 1 90 ? -13.332 -3.144 11.130 1.00 98.62 90 TYR A N 1
ATOM 738 C CA . TYR A 1 90 ? -12.290 -3.367 10.144 1.00 98.62 90 TYR A CA 1
ATOM 739 C C . TYR A 1 90 ? -12.630 -4.579 9.284 1.00 98.62 90 TYR A C 1
ATOM 741 O O . TYR A 1 90 ? -13.374 -5.466 9.707 1.00 98.62 90 TYR A O 1
ATOM 749 N N . PHE A 1 91 ? -12.054 -4.615 8.090 1.00 98.75 91 PHE A N 1
ATOM 750 C CA . PHE A 1 91 ? -12.058 -5.778 7.217 1.00 98.75 91 PHE A CA 1
ATOM 751 C C . PHE A 1 91 ? -10.646 -6.345 7.090 1.00 98.75 91 PHE A C 1
ATOM 753 O O . PHE A 1 91 ? -9.653 -5.637 7.278 1.00 98.75 91 PHE A O 1
ATOM 760 N N . ILE A 1 92 ? -10.574 -7.631 6.763 1.00 98.75 92 ILE A N 1
ATOM 761 C CA . ILE A 1 92 ? -9.336 -8.308 6.391 1.00 98.75 92 ILE A CA 1
ATOM 762 C C . ILE A 1 92 ? -9.304 -8.341 4.871 1.00 98.75 92 ILE A C 1
ATOM 764 O O . ILE A 1 92 ? -10.309 -8.661 4.240 1.00 98.75 92 ILE A O 1
ATOM 768 N N . SER A 1 93 ? -8.174 -8.013 4.267 1.00 98.56 93 SER A N 1
ATOM 769 C CA . SER A 1 93 ? -8.011 -8.127 2.822 1.00 98.56 93 SER A CA 1
ATOM 770 C C . SER A 1 93 ? -6.703 -8.796 2.456 1.00 98.56 93 SER A C 1
ATOM 772 O O . SER A 1 93 ? -5.823 -8.983 3.293 1.00 98.56 93 SER A O 1
ATOM 774 N N . MET A 1 94 ? -6.600 -9.214 1.207 1.00 98.50 94 MET A N 1
ATOM 775 C CA . MET A 1 94 ? -5.384 -9.768 0.646 1.00 98.50 94 MET A CA 1
ATOM 776 C C . MET A 1 94 ? -5.319 -9.410 -0.822 1.00 98.50 94 MET A C 1
ATOM 778 O O . MET A 1 94 ? -6.307 -9.600 -1.529 1.00 98.50 94 MET A O 1
ATOM 782 N N . ASP A 1 95 ? -4.148 -8.967 -1.257 1.00 98.44 95 ASP A N 1
ATOM 783 C CA . ASP A 1 95 ? -3.820 -8.751 -2.657 1.00 98.44 95 ASP A CA 1
ATOM 784 C C . ASP A 1 95 ? -2.750 -9.755 -3.079 1.00 98.44 95 ASP A C 1
ATOM 786 O O . ASP A 1 95 ? -1.721 -9.914 -2.417 1.00 98.44 95 ASP A O 1
ATOM 790 N N . ARG A 1 96 ? -2.985 -10.433 -4.202 1.00 98.38 96 ARG A N 1
ATOM 791 C CA . ARG A 1 96 ? -2.077 -11.415 -4.801 1.00 98.38 96 ARG A CA 1
ATOM 792 C C . ARG A 1 96 ? -1.890 -11.122 -6.276 1.00 98.38 96 ARG A C 1
ATOM 794 O O . ARG A 1 96 ? -2.854 -10.822 -6.976 1.00 98.38 96 ARG A O 1
ATOM 801 N N . VAL A 1 97 ? -0.661 -11.274 -6.752 1.00 98.44 97 VAL A N 1
ATOM 802 C CA . VAL A 1 97 ? -0.333 -11.245 -8.177 1.00 98.44 97 VAL A CA 1
ATOM 803 C C . VAL A 1 97 ? 0.261 -12.589 -8.565 1.00 98.44 97 VAL A C 1
ATOM 805 O O . VAL A 1 97 ? 1.301 -12.976 -8.035 1.00 98.44 97 VAL A O 1
ATOM 808 N N . ASP A 1 98 ? -0.390 -13.282 -9.494 1.00 98.56 98 ASP A N 1
ATOM 809 C CA . ASP A 1 98 ? 0.167 -14.433 -10.202 1.00 98.56 98 ASP A CA 1
ATOM 810 C C . ASP A 1 98 ? 0.839 -13.915 -11.486 1.00 98.56 98 ASP A C 1
ATOM 812 O O . ASP A 1 98 ? 0.159 -13.404 -12.383 1.00 98.56 98 ASP A O 1
ATOM 816 N N . SER A 1 99 ? 2.174 -13.979 -11.539 1.00 98.38 99 SER A N 1
ATOM 817 C CA . SER A 1 99 ? 2.995 -13.329 -12.568 1.00 98.38 99 SER A CA 1
ATOM 818 C C . SER A 1 99 ? 3.226 -14.230 -13.779 1.00 98.38 99 SER A C 1
ATOM 820 O O . SER A 1 99 ? 3.606 -15.389 -13.630 1.00 98.38 99 SER A O 1
ATOM 822 N N . VAL A 1 100 ? 3.101 -13.688 -14.993 1.00 98.50 100 VAL A N 1
ATOM 823 C CA . VAL A 1 100 ? 3.546 -14.353 -16.238 1.00 98.50 100 VAL A CA 1
ATOM 824 C C . VAL A 1 100 ? 4.964 -13.957 -16.665 1.00 98.50 100 VAL A C 1
ATOM 826 O O . VAL A 1 100 ? 5.451 -14.423 -17.696 1.00 98.50 100 VAL A O 1
ATOM 829 N N . ASN A 1 101 ? 5.625 -13.101 -15.883 1.00 98.25 101 ASN A N 1
ATOM 830 C CA . ASN A 1 101 ? 6.954 -12.567 -16.160 1.00 98.25 101 ASN A CA 1
ATOM 831 C C . ASN A 1 101 ? 7.964 -12.939 -15.079 1.00 98.25 101 ASN A C 1
ATOM 833 O O . ASN A 1 101 ? 7.631 -12.980 -13.892 1.00 98.25 101 ASN A O 1
ATOM 837 N N . ASP A 1 102 ? 9.215 -13.085 -15.508 1.00 98.00 102 ASP A N 1
ATOM 838 C CA . ASP A 1 102 ? 10.374 -13.017 -14.627 1.00 98.00 102 ASP A CA 1
ATOM 839 C C . ASP A 1 102 ? 10.683 -11.551 -14.274 1.00 98.00 102 ASP A C 1
ATOM 841 O O . ASP A 1 102 ? 10.518 -10.635 -15.099 1.00 98.00 102 ASP A O 1
ATOM 845 N N . SER A 1 103 ? 11.131 -11.321 -13.042 1.00 97.38 103 SER A N 1
ATOM 846 C CA . SER A 1 103 ? 11.577 -10.011 -12.557 1.00 97.38 103 SER A CA 1
ATOM 847 C C . SER A 1 103 ? 12.420 -10.171 -11.297 1.00 97.38 103 SER A C 1
ATOM 849 O O . SER A 1 103 ? 12.046 -10.927 -10.404 1.00 97.38 103 SER A O 1
ATOM 851 N N . ASP A 1 104 ? 13.497 -9.398 -11.177 1.00 96.12 104 ASP A N 1
ATOM 852 C CA . ASP A 1 104 ? 14.372 -9.407 -9.996 1.00 96.12 104 ASP A CA 1
ATOM 853 C C . ASP A 1 104 ? 13.770 -8.670 -8.788 1.00 96.12 104 ASP A C 1
ATOM 855 O O . ASP A 1 104 ? 14.230 -8.825 -7.658 1.00 96.12 104 ASP A O 1
ATOM 859 N N . GLY A 1 105 ? 12.717 -7.878 -8.999 1.00 96.19 105 GLY A N 1
ATOM 860 C CA . GLY A 1 105 ? 12.119 -7.060 -7.946 1.00 96.19 105 GLY A CA 1
ATOM 861 C C . GLY A 1 105 ? 10.669 -6.697 -8.221 1.00 96.19 105 GLY A C 1
ATOM 862 O O . GLY A 1 105 ? 10.320 -5.523 -8.170 1.00 96.19 105 GLY A O 1
ATOM 863 N N . LEU A 1 106 ? 9.809 -7.676 -8.529 1.00 97.38 106 LEU A N 1
ATOM 864 C CA . LEU A 1 106 ? 8.412 -7.372 -8.859 1.00 97.38 106 LEU A CA 1
ATOM 865 C C . LEU A 1 106 ? 7.653 -6.917 -7.610 1.00 97.38 106 LEU A C 1
ATOM 867 O O . LEU A 1 106 ? 7.650 -7.617 -6.599 1.00 97.38 106 LEU A O 1
ATOM 871 N N . PHE A 1 107 ? 6.976 -5.775 -7.688 1.00 97.88 107 PHE A N 1
ATOM 872 C CA . PHE A 1 107 ? 6.075 -5.284 -6.647 1.00 97.88 107 PHE A CA 1
ATOM 873 C C . PHE A 1 107 ? 4.724 -4.828 -7.205 1.00 97.88 107 PHE A C 1
ATOM 875 O O . PHE A 1 107 ? 4.600 -4.411 -8.369 1.00 97.88 107 PHE A O 1
ATOM 882 N N . LEU A 1 108 ? 3.712 -4.888 -6.337 1.00 97.94 108 LEU A N 1
ATOM 883 C CA . LEU A 1 108 ? 2.405 -4.269 -6.529 1.00 97.94 108 LEU A CA 1
ATOM 884 C C . LEU A 1 108 ? 2.336 -2.997 -5.685 1.00 97.94 108 LEU A C 1
ATOM 886 O O . LEU A 1 108 ? 2.726 -3.009 -4.521 1.00 97.94 108 LEU A O 1
ATOM 890 N N . ARG A 1 109 ? 1.830 -1.919 -6.283 1.00 96.62 109 ARG A N 1
ATOM 891 C CA . ARG A 1 109 ? 1.595 -0.637 -5.623 1.00 96.62 109 ARG A CA 1
ATOM 892 C C . ARG A 1 109 ? 0.122 -0.509 -5.246 1.00 96.62 109 ARG A C 1
ATOM 894 O O . ARG A 1 109 ? -0.733 -0.730 -6.102 1.00 96.62 109 ARG A O 1
ATOM 901 N N . ILE A 1 110 ? -0.145 -0.106 -4.011 1.00 96.62 110 ILE A N 1
ATOM 902 C CA . ILE A 1 110 ? -1.484 0.096 -3.453 1.00 96.62 110 ILE A CA 1
ATOM 903 C C . ILE A 1 110 ? -1.561 1.411 -2.669 1.00 96.62 110 ILE A C 1
ATOM 905 O O . ILE A 1 110 ? -0.549 1.919 -2.181 1.00 96.62 110 ILE A O 1
ATOM 909 N N . ASP A 1 111 ? -2.777 1.924 -2.504 1.00 95.19 111 ASP A N 1
ATOM 910 C CA . ASP A 1 111 ? -3.061 3.046 -1.609 1.00 95.19 111 ASP A CA 1
ATOM 911 C C . ASP A 1 111 ? -3.451 2.483 -0.235 1.00 95.19 111 ASP A C 1
ATOM 913 O O . ASP A 1 111 ? -4.417 1.728 -0.130 1.00 95.19 111 ASP A O 1
ATOM 917 N N . MET A 1 112 ? -2.704 2.819 0.823 1.00 96.69 112 MET A N 1
ATOM 918 C CA . MET A 1 112 ? -2.881 2.192 2.143 1.00 96.69 112 MET A CA 1
ATOM 919 C C . MET A 1 112 ? -2.688 3.189 3.300 1.00 96.69 112 MET A C 1
ATOM 921 O O . MET A 1 112 ? -1.612 3.783 3.401 1.00 96.69 112 MET A O 1
ATOM 925 N N . PRO A 1 113 ? -3.679 3.369 4.206 1.00 95.38 113 PRO A N 1
ATOM 926 C CA . PRO A 1 113 ? -5.089 2.941 4.097 1.00 95.38 113 PRO A CA 1
ATOM 927 C C . PRO A 1 113 ? -5.913 3.711 3.052 1.00 95.38 113 PRO A C 1
ATOM 929 O O . PRO A 1 113 ? -7.099 3.445 2.885 1.00 95.38 113 PRO A O 1
ATOM 932 N N . GLY A 1 114 ? -5.314 4.709 2.401 1.00 94.00 114 GLY A N 1
ATOM 933 C CA . GLY A 1 114 ? -5.964 5.620 1.462 1.00 94.00 114 GLY A CA 1
ATOM 934 C C . GLY A 1 114 ? -5.376 7.025 1.578 1.00 94.00 114 GLY A C 1
ATOM 935 O O . GLY A 1 114 ? -4.642 7.324 2.515 1.00 94.00 114 GLY A O 1
ATOM 936 N N . HIS A 1 115 ? -5.665 7.900 0.623 1.00 96.38 115 HIS A N 1
ATOM 937 C CA . HIS A 1 115 ? -5.187 9.285 0.649 1.00 96.38 115 HIS A CA 1
ATOM 938 C C . HIS A 1 115 ? -6.050 10.177 1.559 1.00 96.38 115 HIS A C 1
ATOM 940 O O . HIS A 1 115 ? -7.253 9.950 1.691 1.00 96.38 115 HIS A O 1
ATOM 946 N N . ILE A 1 116 ? -5.456 11.215 2.158 1.00 97.88 116 ILE A N 1
ATOM 947 C CA . ILE A 1 116 ? -6.153 12.137 3.070 1.00 97.88 116 ILE A CA 1
ATOM 948 C C . ILE A 1 116 ? -6.342 13.486 2.387 1.00 97.88 116 ILE A C 1
ATOM 950 O O . ILE A 1 116 ? -5.407 14.279 2.270 1.00 97.88 116 ILE A O 1
ATOM 954 N N . ARG A 1 117 ? -7.571 13.777 1.964 1.00 97.38 117 ARG A N 1
ATOM 955 C CA . ARG A 1 117 ? -7.938 15.117 1.499 1.00 97.38 117 ARG A CA 1
ATOM 956 C C . ARG A 1 117 ? -8.138 16.038 2.698 1.00 97.38 117 ARG A C 1
ATOM 958 O O . ARG A 1 117 ? -8.926 15.711 3.581 1.00 97.38 117 ARG A O 1
ATOM 965 N N . HIS A 1 118 ? -7.474 17.187 2.701 1.00 97.94 118 HIS A N 1
ATOM 966 C CA . HIS A 1 118 ? -7.548 18.172 3.779 1.00 97.94 118 HIS A CA 1
ATOM 967 C C . HIS A 1 118 ? -7.261 19.580 3.247 1.00 97.94 118 HIS A C 1
ATOM 969 O O . HIS A 1 118 ? -6.702 19.750 2.164 1.00 97.94 118 HIS A O 1
ATOM 975 N N . ARG A 1 119 ? -7.599 20.584 4.049 1.00 97.00 119 ARG A N 1
ATOM 976 C CA . ARG A 1 119 ? -7.121 21.959 3.962 1.00 97.00 119 ARG A CA 1
ATOM 977 C C . ARG A 1 119 ? -6.554 22.331 5.325 1.00 97.00 119 ARG A C 1
ATOM 979 O O . ARG A 1 119 ? -7.309 22.510 6.273 1.00 97.00 119 ARG A O 1
ATOM 986 N N . GLN A 1 120 ? -5.227 22.408 5.434 1.00 96.25 120 GLN A N 1
ATOM 987 C CA . GLN A 1 120 ? -4.547 22.769 6.691 1.00 96.25 120 GLN A CA 1
ATOM 988 C C . GLN A 1 120 ? -4.960 21.874 7.890 1.00 96.25 120 GLN A C 1
ATOM 990 O O . GLN A 1 120 ? -5.001 22.304 9.038 1.00 96.25 120 GLN A O 1
ATOM 995 N N . GLY A 1 121 ? -5.271 20.596 7.627 1.00 97.12 121 GLY A N 1
ATOM 996 C CA . GLY A 1 121 ? -5.554 19.604 8.678 1.00 97.12 121 GLY A CA 1
ATOM 997 C C . GLY A 1 121 ? -6.951 19.735 9.297 1.00 97.12 121 GLY A C 1
ATOM 998 O O . GLY A 1 121 ? -7.152 19.441 10.475 1.00 97.12 121 GLY A O 1
ATOM 999 N N . ASP A 1 122 ? -7.925 20.205 8.525 1.00 97.56 122 ASP A N 1
ATOM 1000 C CA . ASP A 1 122 ? -9.339 20.252 8.904 1.00 97.56 122 ASP A CA 1
ATOM 1001 C C . ASP A 1 122 ? -9.964 18.853 9.076 1.00 97.56 122 ASP A C 1
ATOM 1003 O O . ASP A 1 122 ? -10.768 18.655 9.984 1.00 97.56 122 ASP A O 1
ATOM 1007 N N . THR A 1 123 ? -9.568 17.872 8.259 1.00 98.06 123 THR A N 1
ATOM 1008 C CA . THR A 1 123 ? -10.134 16.507 8.246 1.00 98.06 123 THR A CA 1
ATOM 1009 C C . THR A 1 123 ? -9.324 15.467 9.025 1.00 98.06 123 THR A C 1
ATOM 1011 O O . THR A 1 123 ? -9.807 14.356 9.264 1.00 98.06 123 THR A O 1
ATOM 1014 N N . PHE A 1 124 ? -8.102 15.802 9.448 1.00 98.50 124 PHE A N 1
ATOM 1015 C CA . PHE A 1 124 ? -7.270 14.939 10.285 1.00 98.50 124 PHE A CA 1
ATOM 1016 C C . PHE A 1 124 ? -6.393 15.751 11.240 1.00 98.50 124 PHE A C 1
ATOM 1018 O O . PHE A 1 124 ? -5.995 16.871 10.933 1.00 98.50 124 PHE A O 1
ATOM 1025 N N . SER A 1 125 ? -6.080 15.190 12.407 1.00 98.00 125 SER A N 1
ATOM 1026 C CA . SER A 1 125 ? -5.262 15.868 13.425 1.00 98.00 125 SER A CA 1
ATOM 1027 C C . SER A 1 125 ? -3.812 15.388 13.472 1.00 98.00 125 SER A C 1
ATOM 1029 O O . SER A 1 125 ? -2.901 16.188 13.690 1.00 98.00 125 SER A O 1
ATOM 1031 N N . GLU A 1 126 ? -3.594 14.094 13.266 1.00 98.44 126 GLU A N 1
ATOM 1032 C CA . GLU A 1 126 ? -2.282 13.453 13.333 1.00 98.44 126 GLU A CA 1
ATOM 1033 C C . GLU A 1 126 ? -2.251 12.193 12.459 1.00 98.44 126 GLU A C 1
ATOM 1035 O O . GLU A 1 126 ? -3.281 11.555 12.222 1.00 98.44 126 GLU A O 1
ATOM 1040 N N . ILE A 1 127 ? -1.057 11.838 11.992 1.00 98.81 127 ILE A N 1
ATOM 1041 C CA . ILE A 1 127 ? -0.736 10.574 11.327 1.00 98.81 127 ILE A CA 1
ATOM 1042 C C . ILE A 1 127 ? 0.068 9.713 12.292 1.00 98.81 127 ILE A C 1
ATOM 1044 O O . ILE A 1 127 ? 0.893 10.215 13.051 1.00 98.81 127 ILE A O 1
ATOM 1048 N N . TYR A 1 128 ? -0.169 8.410 12.247 1.00 98.88 128 TYR A N 1
ATOM 1049 C CA . TYR A 1 128 ? 0.598 7.410 12.960 1.00 98.88 128 TYR A CA 1
ATOM 1050 C C . TYR A 1 128 ? 1.276 6.453 11.979 1.00 98.88 128 TYR A C 1
ATOM 1052 O O . TYR A 1 128 ? 0.600 5.784 11.196 1.00 98.88 128 TYR A O 1
ATOM 1060 N N . LEU A 1 129 ? 2.604 6.362 12.053 1.00 98.81 129 LEU A N 1
ATOM 1061 C CA . LEU A 1 129 ? 3.417 5.366 11.358 1.00 98.81 129 LEU A CA 1
ATOM 1062 C C . LEU A 1 129 ? 4.180 4.550 12.408 1.00 98.81 129 LEU A C 1
ATOM 1064 O O . LEU A 1 129 ? 5.069 5.072 13.084 1.00 98.81 129 LEU A O 1
ATOM 1068 N N . SER A 1 130 ? 3.883 3.254 12.543 1.00 98.75 130 SER A N 1
ATOM 1069 C CA . SER A 1 130 ? 4.582 2.392 13.519 1.00 98.75 130 SER A CA 1
ATOM 1070 C C . SER A 1 130 ? 6.076 2.230 13.233 1.00 98.75 130 SER A C 1
ATOM 1072 O O . SER A 1 130 ? 6.836 1.831 14.112 1.00 98.75 130 SER A O 1
ATOM 1074 N N . TYR A 1 131 ? 6.489 2.537 12.006 1.00 98.00 131 TYR A N 1
ATOM 1075 C CA . TYR A 1 131 ? 7.851 2.432 11.497 1.00 98.00 131 TYR A CA 1
ATOM 1076 C C . TYR A 1 131 ? 8.522 3.799 11.292 1.00 98.00 131 TYR A C 1
ATOM 1078 O O . TYR A 1 131 ? 9.548 3.859 10.625 1.00 98.00 131 TYR A O 1
ATOM 1086 N N . LEU A 1 132 ? 7.973 4.889 11.847 1.00 98.12 132 LEU A N 1
ATOM 1087 C CA . LEU A 1 132 ? 8.487 6.252 11.640 1.00 98.12 132 LEU A CA 1
ATOM 1088 C C . LEU A 1 132 ? 9.999 6.377 11.891 1.00 98.12 132 LEU A C 1
ATOM 1090 O O . LEU A 1 132 ? 10.703 6.979 11.100 1.00 98.12 132 LEU A O 1
ATOM 1094 N N . ALA A 1 133 ? 10.523 5.737 12.937 1.00 96.44 133 ALA A N 1
ATOM 1095 C CA . ALA A 1 133 ? 11.955 5.772 13.253 1.00 96.44 133 ALA A CA 1
ATOM 1096 C C . ALA A 1 133 ? 12.858 5.072 12.209 1.00 96.44 133 ALA A C 1
ATOM 1098 O O . ALA A 1 133 ? 14.078 5.102 12.333 1.00 96.44 133 ALA A O 1
ATOM 1099 N N . LEU A 1 134 ? 12.274 4.392 11.218 1.00 96.75 134 LEU A N 1
ATOM 1100 C CA . LEU A 1 134 ? 12.970 3.707 10.125 1.00 96.75 134 LEU A CA 1
ATOM 1101 C C . LEU A 1 134 ? 12.788 4.423 8.776 1.00 96.75 134 LEU A C 1
ATOM 1103 O O . LEU A 1 134 ? 13.165 3.875 7.737 1.00 96.75 134 LEU A O 1
ATOM 1107 N N . THR A 1 135 ? 12.174 5.611 8.759 1.00 97.12 135 THR A N 1
ATOM 1108 C CA . THR A 1 135 ? 12.083 6.427 7.544 1.00 97.12 135 THR A CA 1
ATOM 1109 C C . THR A 1 135 ? 13.387 7.192 7.286 1.00 97.12 135 THR A C 1
ATOM 1111 O O . THR A 1 135 ? 14.259 7.248 8.145 1.00 97.12 135 THR A O 1
ATOM 1114 N N . ASN A 1 136 ? 13.556 7.766 6.088 1.00 96.06 136 ASN A N 1
ATOM 1115 C CA . ASN A 1 136 ? 14.697 8.651 5.767 1.00 96.06 136 ASN A CA 1
ATOM 1116 C C . ASN A 1 136 ? 14.820 9.846 6.716 1.00 96.06 136 ASN A C 1
ATOM 1118 O O . ASN A 1 136 ? 15.921 10.178 7.133 1.00 96.06 136 ASN A O 1
ATOM 1122 N N . ASP A 1 137 ? 13.696 10.499 6.988 1.00 97.00 137 ASP A N 1
ATOM 1123 C CA . ASP A 1 137 ? 13.578 11.636 7.888 1.00 97.00 137 ASP A CA 1
ATOM 1124 C C . ASP A 1 137 ? 12.293 11.446 8.696 1.00 97.00 137 ASP A C 1
ATOM 1126 O O . ASP A 1 137 ? 11.209 11.292 8.124 1.00 97.00 137 ASP A O 1
ATOM 1130 N N . ASP A 1 138 ? 12.437 11.386 10.020 1.00 95.81 138 ASP A N 1
ATOM 1131 C CA . ASP A 1 138 ? 11.339 11.255 10.979 1.00 95.81 138 ASP A CA 1
ATOM 1132 C C . ASP A 1 138 ? 10.820 12.618 11.467 1.00 95.81 138 ASP A C 1
ATOM 1134 O O . ASP A 1 138 ? 9.876 12.674 12.256 1.00 95.81 138 ASP A O 1
ATOM 1138 N N . GLY A 1 139 ? 11.420 13.722 11.008 1.00 95.06 139 GLY A N 1
ATOM 1139 C CA . GLY A 1 139 ? 11.059 15.082 11.383 1.00 95.06 139 GLY A CA 1
ATOM 1140 C C . GLY A 1 139 ? 11.322 15.434 12.844 1.00 95.06 139 GLY A C 1
ATOM 1141 O O . GLY A 1 139 ? 10.762 16.416 13.329 1.00 95.06 139 GLY A O 1
ATOM 1142 N N . GLY A 1 140 ? 12.094 14.624 13.574 1.00 96.88 140 GLY A N 1
ATOM 1143 C CA . GLY A 1 140 ? 12.255 14.749 15.021 1.00 96.88 140 GLY A CA 1
ATOM 1144 C C . GLY A 1 140 ? 11.020 14.318 15.818 1.00 96.88 140 GLY A C 1
ATOM 1145 O O . GLY A 1 140 ? 10.985 14.486 17.041 1.00 96.88 140 GLY A O 1
ATOM 1146 N N . TYR A 1 141 ? 10.007 13.747 15.163 1.00 98.00 141 TYR A N 1
ATOM 1147 C CA . TYR A 1 141 ? 8.801 13.286 15.831 1.00 98.00 141 TYR A CA 1
ATOM 1148 C C . TYR A 1 141 ? 9.056 11.998 16.622 1.00 98.00 141 TYR A C 1
ATOM 1150 O O . TYR A 1 141 ? 10.044 11.283 16.437 1.00 98.00 141 TYR A O 1
ATOM 1158 N N . ARG A 1 142 ? 8.178 11.708 17.584 1.00 94.94 142 ARG A N 1
ATOM 1159 C CA . ARG A 1 142 ? 8.346 10.596 18.529 1.00 94.94 142 ARG A CA 1
ATOM 1160 C C . ARG A 1 142 ? 7.095 9.740 18.581 1.00 94.94 142 ARG A C 1
ATOM 1162 O O . ARG A 1 142 ? 6.000 10.171 18.228 1.00 94.94 142 ARG A O 1
ATOM 1169 N N . HIS A 1 143 ? 7.274 8.495 19.016 1.00 95.88 143 HIS A N 1
ATOM 1170 C CA . HIS A 1 143 ? 6.188 7.525 19.189 1.00 95.88 143 HIS A CA 1
ATOM 1171 C C . HIS A 1 143 ? 5.352 7.293 17.922 1.00 95.88 143 HIS A C 1
ATOM 1173 O O . HIS A 1 143 ? 4.169 6.977 18.013 1.00 95.88 143 HIS A O 1
ATOM 1179 N N . GLY A 1 144 ? 5.955 7.464 16.742 1.00 97.75 144 GLY A N 1
ATOM 1180 C CA . GLY A 1 144 ? 5.288 7.263 15.459 1.00 97.75 144 GLY A CA 1
ATOM 1181 C C . GLY A 1 144 ? 4.247 8.319 15.091 1.00 97.75 144 GLY A C 1
ATOM 1182 O O . GLY A 1 144 ? 3.549 8.112 14.108 1.00 97.75 144 GLY A O 1
ATOM 1183 N N . ARG A 1 145 ? 4.101 9.413 15.851 1.00 98.56 145 ARG A N 1
ATOM 1184 C CA . ARG A 1 145 ? 3.036 10.409 15.655 1.00 98.56 145 ARG A CA 1
ATOM 1185 C C . ARG A 1 145 ? 3.546 11.648 14.940 1.00 98.56 145 ARG A C 1
ATOM 1187 O O . ARG A 1 145 ? 4.491 12.272 15.404 1.00 98.56 145 ARG A O 1
ATOM 1194 N N . ILE A 1 146 ? 2.869 12.038 13.870 1.00 98.75 146 ILE A N 1
ATOM 1195 C CA . ILE A 1 146 ? 3.214 13.189 13.038 1.00 98.75 146 ILE A CA 1
ATOM 1196 C C . ILE A 1 146 ? 2.016 14.152 13.048 1.00 98.75 146 ILE A C 1
ATOM 1198 O O . ILE A 1 146 ? 0.916 13.741 12.670 1.00 98.75 146 ILE A O 1
ATOM 1202 N N . PRO A 1 147 ? 2.169 15.414 13.483 1.00 98.38 147 PRO A N 1
ATOM 1203 C CA . PRO A 1 147 ? 1.066 16.371 13.498 1.00 98.38 147 PRO A CA 1
ATOM 1204 C C . PRO A 1 147 ? 0.656 16.765 12.073 1.00 98.38 147 PRO A C 1
ATOM 1206 O O . PRO A 1 147 ? 1.497 16.823 11.177 1.00 98.38 147 PRO A O 1
ATOM 1209 N N . ALA A 1 148 ? -0.616 17.124 11.868 1.00 98.38 148 ALA A N 1
ATOM 1210 C CA . ALA A 1 148 ? -1.109 17.575 10.560 1.00 98.38 148 ALA A CA 1
ATOM 1211 C C . ALA A 1 148 ? -0.315 18.757 9.970 1.00 98.38 148 ALA A C 1
ATOM 1213 O O . ALA A 1 148 ? -0.167 18.842 8.754 1.00 98.38 148 ALA A O 1
ATOM 1214 N N . ALA A 1 149 ? 0.251 19.617 10.825 1.00 98.31 149 ALA A N 1
ATOM 1215 C CA . ALA A 1 149 ? 1.095 20.743 10.421 1.00 98.31 149 ALA A CA 1
ATOM 1216 C C . ALA A 1 149 ? 2.335 20.331 9.607 1.00 98.31 149 ALA A C 1
ATOM 1218 O O . ALA A 1 149 ? 2.830 21.122 8.812 1.00 98.31 149 ALA A O 1
ATOM 1219 N N . ALA A 1 150 ? 2.811 19.088 9.748 1.00 98.44 150 ALA A N 1
ATOM 1220 C CA . ALA A 1 150 ? 3.916 18.570 8.942 1.00 98.44 150 ALA A CA 1
ATOM 1221 C C . ALA A 1 150 ? 3.566 18.417 7.449 1.00 98.44 150 ALA A C 1
ATOM 1223 O O . ALA A 1 150 ? 4.465 18.199 6.646 1.00 98.44 150 ALA A O 1
ATOM 1224 N N . PHE A 1 151 ? 2.280 18.515 7.093 1.00 98.50 151 PHE A N 1
ATOM 1225 C CA . PHE A 1 151 ? 1.743 18.311 5.746 1.00 98.50 151 PHE A CA 1
ATOM 1226 C C . PHE A 1 151 ? 1.048 19.568 5.204 1.00 98.50 151 PHE A C 1
ATOM 1228 O O . PHE A 1 151 ? 0.144 19.473 4.381 1.00 98.50 151 PHE A O 1
ATOM 1235 N N . PHE A 1 152 ? 1.382 20.756 5.710 1.00 98.19 152 PHE A N 1
ATOM 1236 C CA . PHE A 1 152 ? 0.775 22.001 5.218 1.00 98.19 152 PHE A CA 1
ATOM 1237 C C . PHE A 1 152 ? 1.390 22.482 3.907 1.00 98.19 152 PHE A C 1
ATOM 1239 O O . PHE A 1 152 ? 0.683 23.098 3.115 1.00 98.19 152 PHE A O 1
ATOM 1246 N N . GLU A 1 153 ? 2.649 22.122 3.671 1.00 97.94 153 GLU A N 1
ATOM 1247 C CA . GLU A 1 153 ? 3.379 22.401 2.441 1.00 97.94 153 GLU A CA 1
ATOM 1248 C C . GLU A 1 153 ? 3.685 21.100 1.703 1.00 97.94 153 GLU A C 1
ATOM 1250 O O . GLU A 1 153 ? 3.900 20.056 2.325 1.00 97.94 153 GLU A O 1
ATOM 1255 N N . ASP A 1 154 ? 3.688 21.174 0.376 1.00 98.12 154 ASP A N 1
ATOM 1256 C CA . ASP A 1 154 ? 3.987 20.043 -0.496 1.00 98.12 154 ASP A CA 1
ATOM 1257 C C . ASP A 1 154 ? 5.461 19.620 -0.384 1.00 98.12 154 ASP A C 1
ATOM 1259 O O . ASP A 1 154 ? 6.362 20.457 -0.360 1.00 98.12 154 ASP A O 1
ATOM 1263 N N . PHE A 1 155 ? 5.707 18.308 -0.374 1.00 98.06 155 PHE A N 1
ATOM 1264 C CA . PHE A 1 155 ? 7.047 17.719 -0.421 1.00 98.06 155 PHE A CA 1
ATOM 1265 C C . PHE A 1 155 ? 7.014 16.352 -1.125 1.00 98.06 155 PHE A C 1
ATOM 1267 O O . PHE A 1 155 ? 6.028 15.624 -0.997 1.00 98.06 155 PHE A O 1
ATOM 1274 N N . PRO A 1 156 ? 8.055 15.965 -1.887 1.00 97.31 156 PRO A N 1
ATOM 1275 C CA . PRO A 1 156 ? 8.067 14.714 -2.634 1.00 97.31 156 PRO A CA 1
ATOM 1276 C C . PRO A 1 156 ? 8.225 13.482 -1.721 1.00 97.31 156 PRO A C 1
ATOM 1278 O O . PRO A 1 156 ? 8.723 13.594 -0.596 1.00 97.31 156 PRO A O 1
ATOM 1281 N N . PRO A 1 157 ? 7.866 12.277 -2.215 1.00 96.00 157 PRO A N 1
ATOM 1282 C CA . PRO A 1 157 ? 7.946 11.021 -1.470 1.00 96.00 157 PRO A CA 1
ATOM 1283 C C . PRO A 1 157 ? 9.264 10.757 -0.751 1.00 96.00 157 PRO A C 1
ATOM 1285 O O . PRO A 1 157 ? 9.250 10.184 0.326 1.00 96.00 157 PRO A O 1
ATOM 1288 N N . ASP A 1 158 ? 10.392 11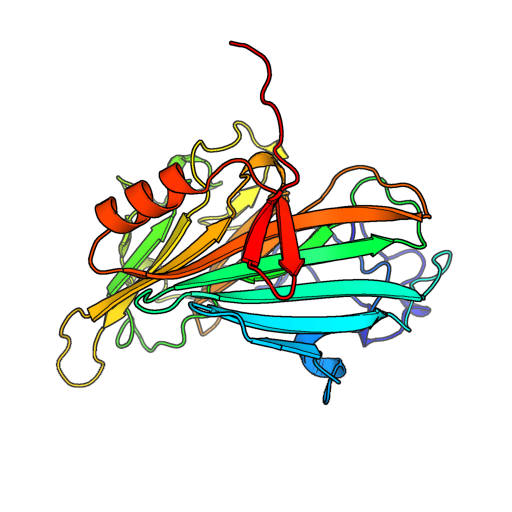.118 -1.356 1.00 94.25 158 ASP A N 1
ATOM 1289 C CA . ASP A 1 158 ? 11.745 10.817 -0.898 1.00 94.25 158 ASP A CA 1
ATOM 1290 C C . ASP A 1 158 ? 12.373 11.919 -0.034 1.00 94.25 158 ASP A C 1
ATOM 1292 O O . ASP A 1 158 ? 13.524 11.770 0.383 1.00 94.25 158 ASP A O 1
ATOM 1296 N N . GLU A 1 159 ? 11.625 12.980 0.287 1.00 97.00 159 GLU A N 1
ATOM 1297 C CA . GLU A 1 159 ? 12.075 14.028 1.207 1.00 97.00 159 GLU A CA 1
ATOM 1298 C C . GLU A 1 159 ? 11.887 13.610 2.668 1.00 97.00 159 GLU A C 1
ATOM 1300 O O . GLU A 1 159 ? 12.847 13.633 3.433 1.00 97.00 159 GLU A O 1
ATOM 1305 N N . ARG A 1 160 ? 10.686 13.146 3.050 1.00 96.88 160 ARG A N 1
ATOM 1306 C CA . ARG A 1 160 ? 10.338 12.818 4.447 1.00 96.88 160 ARG A CA 1
ATOM 1307 C C . ARG A 1 160 ? 9.412 11.612 4.550 1.00 96.88 160 ARG A C 1
ATOM 1309 O O . ARG A 1 160 ? 8.670 11.311 3.619 1.00 96.88 160 ARG A O 1
ATOM 1316 N N . PHE A 1 161 ? 9.444 10.929 5.697 1.00 97.94 161 PHE A N 1
ATOM 1317 C CA . PHE A 1 161 ? 8.556 9.804 6.038 1.00 97.94 161 PHE A CA 1
ATOM 1318 C C . PHE A 1 161 ? 8.538 8.652 5.015 1.00 97.94 161 PHE A C 1
ATOM 1320 O O . PHE A 1 161 ? 7.560 7.906 4.897 1.00 97.94 161 PHE A O 1
ATOM 1327 N N . HIS A 1 162 ? 9.635 8.487 4.280 1.00 97.81 162 HIS A N 1
ATOM 1328 C CA . HIS A 1 162 ? 9.822 7.428 3.304 1.00 97.81 162 HIS A CA 1
ATOM 1329 C C . HIS A 1 162 ? 10.438 6.197 3.953 1.00 97.81 162 HIS A C 1
ATOM 1331 O O . HIS A 1 162 ? 11.572 6.253 4.434 1.00 97.81 162 HIS A O 1
ATOM 1337 N N . TYR A 1 163 ? 9.742 5.071 3.902 1.00 98.06 163 TYR A N 1
ATOM 1338 C CA . TYR A 1 163 ? 10.278 3.761 4.233 1.00 98.06 163 TYR A CA 1
ATOM 1339 C C . TYR A 1 163 ? 10.735 3.036 2.965 1.00 98.06 163 TYR A C 1
ATOM 1341 O O . TYR A 1 163 ? 10.002 2.956 1.983 1.00 98.06 163 TYR A O 1
ATOM 1349 N N . LEU A 1 164 ? 11.933 2.456 3.020 1.00 96.94 164 LEU A N 1
ATOM 1350 C CA . LEU A 1 164 ? 12.463 1.556 2.000 1.00 96.94 164 LEU A CA 1
ATOM 1351 C C . LEU A 1 164 ? 13.103 0.373 2.719 1.00 96.94 164 LEU A C 1
ATOM 1353 O O . LEU A 1 164 ? 13.999 0.578 3.541 1.00 96.94 164 LEU A O 1
ATOM 1357 N N . ARG A 1 165 ? 12.667 -0.847 2.395 1.00 96.12 165 ARG A N 1
ATOM 1358 C CA . ARG A 1 165 ? 13.108 -2.075 3.072 1.00 96.12 165 ARG A CA 1
ATOM 1359 C C . ARG A 1 165 ? 14.629 -2.215 3.110 1.00 96.12 165 ARG A C 1
ATOM 1361 O O . ARG A 1 165 ? 15.184 -2.597 4.132 1.00 96.12 165 ARG A O 1
ATOM 1368 N N . ASP A 1 166 ? 15.295 -1.834 2.025 1.00 91.19 166 ASP A N 1
ATOM 1369 C CA . ASP A 1 166 ? 16.740 -2.006 1.852 1.00 91.19 166 ASP A CA 1
ATOM 1370 C C . ASP A 1 166 ? 17.584 -1.010 2.677 1.00 91.19 166 ASP A C 1
ATOM 1372 O O . ASP A 1 166 ? 18.808 -1.110 2.692 1.00 91.19 166 ASP A O 1
ATOM 1376 N N . ARG A 1 167 ? 16.969 -0.045 3.383 1.00 90.00 167 ARG A N 1
ATOM 1377 C CA . ARG A 1 167 ? 17.697 0.916 4.240 1.00 90.00 167 ARG A CA 1
ATOM 1378 C C . ARG A 1 167 ? 18.064 0.373 5.612 1.00 90.00 167 ARG A C 1
ATOM 1380 O O . ARG A 1 167 ? 18.835 1.010 6.324 1.00 90.00 167 ARG A O 1
ATOM 1387 N N . GLY A 1 168 ? 17.501 -0.756 6.021 1.00 84.12 168 GLY A N 1
ATOM 1388 C CA . GLY A 1 168 ? 17.822 -1.298 7.326 1.00 84.12 168 GLY A CA 1
ATOM 1389 C C . GLY A 1 168 ? 16.841 -2.349 7.790 1.00 84.12 168 GLY A C 1
ATOM 1390 O O . GLY A 1 168 ? 16.575 -3.338 7.115 1.00 84.12 168 GLY A O 1
ATOM 1391 N N . ARG A 1 169 ? 16.365 -2.175 9.018 1.00 92.81 169 ARG A N 1
ATOM 1392 C CA . ARG A 1 169 ? 15.607 -3.207 9.716 1.00 92.81 169 ARG A CA 1
ATOM 1393 C C . ARG A 1 169 ? 14.172 -3.273 9.204 1.00 92.81 169 ARG A C 1
ATOM 1395 O O . ARG A 1 169 ? 13.540 -2.259 8.922 1.00 92.81 169 ARG A O 1
ATOM 1402 N N . ILE A 1 170 ? 13.634 -4.485 9.164 1.00 96.69 170 ILE A N 1
ATOM 1403 C CA . ILE A 1 170 ? 12.198 -4.701 8.999 1.00 96.69 170 ILE A CA 1
ATOM 1404 C C . ILE A 1 170 ? 11.519 -4.304 10.325 1.00 96.69 170 ILE A C 1
ATOM 1406 O O . ILE A 1 170 ? 11.944 -4.790 11.380 1.00 96.69 170 ILE A O 1
ATOM 1410 N N . PRO A 1 171 ? 10.515 -3.405 10.321 1.00 97.25 171 PRO A N 1
ATOM 1411 C CA . PRO A 1 171 ? 9.828 -3.012 11.546 1.00 97.25 171 PRO A CA 1
ATOM 1412 C C . PRO A 1 171 ? 9.023 -4.181 12.135 1.00 97.25 171 PRO A C 1
ATOM 1414 O O . PRO A 1 171 ? 8.535 -5.028 11.390 1.00 97.25 171 PRO A O 1
ATOM 1417 N N . PRO A 1 172 ? 8.804 -4.209 13.462 1.00 97.19 172 PRO A N 1
ATOM 1418 C CA . PRO A 1 172 ? 8.000 -5.253 14.101 1.00 97.19 172 PRO A CA 1
ATOM 1419 C C . PRO A 1 172 ? 6.510 -5.170 13.737 1.00 97.19 172 PRO A C 1
ATOM 1421 O O . PRO A 1 172 ? 5.802 -6.173 13.795 1.00 97.19 172 PRO A O 1
ATOM 1424 N N . ARG A 1 173 ? 6.028 -3.971 13.384 1.00 98.50 173 ARG A N 1
ATOM 1425 C CA . ARG A 1 173 ? 4.661 -3.715 12.925 1.00 98.50 173 ARG A CA 1
ATOM 1426 C C . ARG A 1 173 ? 4.687 -2.767 11.736 1.00 98.50 173 ARG A C 1
ATOM 1428 O O . ARG A 1 173 ? 5.464 -1.809 11.758 1.00 98.50 173 ARG A O 1
ATOM 1435 N N . PHE A 1 174 ? 3.809 -2.978 10.762 1.00 98.75 174 PHE A N 1
ATOM 1436 C CA . PHE A 1 174 ? 3.615 -2.065 9.637 1.00 98.75 174 PHE A CA 1
ATOM 1437 C C . PHE A 1 174 ? 2.195 -1.485 9.660 1.00 98.75 174 PHE A C 1
ATOM 1439 O O . PHE A 1 174 ? 1.285 -1.981 9.003 1.00 98.75 174 PHE A O 1
ATOM 1446 N N . ILE A 1 175 ? 1.993 -0.461 10.493 1.00 98.88 175 ILE A N 1
ATOM 1447 C CA . ILE A 1 175 ? 0.711 0.214 10.719 1.00 98.88 175 ILE A CA 1
ATOM 1448 C C . ILE A 1 175 ? 0.827 1.651 10.229 1.00 98.88 175 ILE A C 1
ATOM 1450 O O . ILE A 1 175 ? 1.749 2.378 10.613 1.00 98.88 175 ILE A O 1
ATOM 1454 N N . ARG A 1 176 ? -0.149 2.055 9.421 1.00 98.81 176 ARG A N 1
ATOM 1455 C CA . ARG A 1 176 ? -0.292 3.392 8.851 1.00 98.81 176 ARG A CA 1
ATOM 1456 C C . ARG A 1 176 ? -1.688 3.884 9.163 1.00 98.81 176 ARG A C 1
ATOM 1458 O O . ARG A 1 176 ? -2.661 3.254 8.759 1.00 98.81 176 ARG A O 1
ATOM 1465 N N . ALA A 1 177 ? -1.810 4.977 9.894 1.00 98.81 177 ALA A N 1
ATOM 1466 C CA . ALA A 1 177 ? -3.112 5.473 10.301 1.00 98.81 177 ALA A CA 1
ATOM 1467 C C . ALA A 1 177 ? -3.148 6.992 10.348 1.00 98.81 177 ALA A C 1
ATOM 1469 O O . ALA A 1 177 ? -2.116 7.648 10.442 1.00 98.81 177 ALA A O 1
ATOM 1470 N N . TYR A 1 178 ? -4.348 7.549 10.333 1.00 98.75 178 TYR A N 1
ATOM 1471 C CA . TYR A 1 178 ? -4.562 8.957 10.624 1.00 98.75 178 TYR A CA 1
ATOM 1472 C C . TYR A 1 178 ? -5.798 9.128 11.487 1.00 98.75 178 TYR A C 1
ATOM 1474 O O . TYR A 1 178 ? -6.775 8.382 11.371 1.00 98.75 178 TYR A O 1
ATOM 1482 N N . ARG A 1 179 ? -5.731 10.096 12.393 1.00 98.62 179 ARG A N 1
ATOM 1483 C CA . ARG A 1 179 ? -6.814 10.399 13.313 1.00 98.62 179 ARG A CA 1
ATOM 1484 C C . ARG A 1 179 ? -7.763 11.375 12.653 1.00 98.62 179 ARG A C 1
ATOM 1486 O O . ARG A 1 179 ? -7.372 12.502 12.346 1.00 98.62 179 ARG A O 1
ATOM 1493 N N . LEU A 1 180 ? -9.000 10.937 12.443 1.00 98.44 180 LEU A N 1
ATOM 1494 C CA . LEU A 1 180 ? -10.026 11.770 11.837 1.00 98.44 180 LEU A CA 1
ATOM 1495 C C . LEU A 1 180 ? -10.285 13.007 12.689 1.00 98.44 180 LEU A C 1
ATOM 1497 O O . LEU A 1 180 ? -10.205 12.976 13.919 1.00 98.44 180 LEU A O 1
ATOM 1501 N N . ARG A 1 181 ? -10.639 14.093 12.018 1.00 97.88 181 ARG A N 1
ATOM 1502 C CA . ARG A 1 181 ? -11.110 15.325 12.631 1.00 97.88 181 ARG A CA 1
ATOM 1503 C C . ARG A 1 181 ? -12.385 15.748 11.924 1.00 97.88 181 ARG A C 1
ATOM 1505 O O . ARG A 1 181 ? -12.466 15.714 10.700 1.00 97.88 181 ARG A O 1
ATOM 1512 N N . ASP A 1 182 ? -13.391 16.112 12.705 1.00 96.62 182 ASP A N 1
ATOM 1513 C CA . ASP A 1 182 ? -14.608 16.695 12.163 1.00 96.62 182 ASP A CA 1
ATOM 1514 C C . ASP A 1 182 ? -14.307 18.132 11.686 1.00 96.62 182 ASP A C 1
ATOM 1516 O O . ASP A 1 182 ? -13.918 18.968 12.507 1.00 96.62 182 ASP A O 1
ATOM 1520 N N . PRO A 1 183 ? -14.485 18.453 10.391 1.00 94.88 183 PRO A N 1
ATOM 1521 C CA . PRO A 1 183 ? -14.076 19.746 9.841 1.00 94.88 183 PRO A CA 1
ATOM 1522 C C . PRO A 1 183 ? -14.965 20.916 10.288 1.00 94.88 183 PRO A C 1
ATOM 1524 O O . PRO A 1 183 ? -14.596 22.069 10.085 1.00 94.88 183 PRO A O 1
ATOM 1527 N N . LYS A 1 184 ? -16.138 20.653 10.885 1.00 95.06 184 LYS A N 1
ATOM 1528 C CA . LYS A 1 184 ? -17.056 21.698 11.369 1.00 95.06 184 LYS A CA 1
ATOM 1529 C C . LYS A 1 184 ? -16.791 22.056 12.828 1.00 95.06 184 LYS A C 1
ATOM 1531 O O . LYS A 1 184 ? -16.852 23.220 13.201 1.00 95.06 184 LYS A O 1
ATOM 1536 N N . SER A 1 185 ? -16.539 21.051 13.656 1.00 96.31 185 SER A N 1
ATOM 1537 C CA . SER A 1 185 ? -16.413 21.182 15.110 1.00 96.31 185 SER A CA 1
ATOM 1538 C C . SER A 1 185 ? -14.974 21.089 15.612 1.00 96.31 185 SER A C 1
ATOM 1540 O O . SER A 1 185 ? -14.722 21.381 16.777 1.00 96.31 185 SER A O 1
ATOM 1542 N N . GLY A 1 186 ? -14.036 20.629 14.780 1.00 95.38 186 GLY A N 1
ATOM 1543 C CA . GLY A 1 186 ? -12.641 20.390 15.154 1.00 95.38 186 GLY A CA 1
ATOM 1544 C C . GLY A 1 186 ? -12.432 19.187 16.082 1.00 95.38 186 GLY A C 1
ATOM 1545 O O . GLY A 1 186 ? -11.297 18.903 16.476 1.00 95.38 186 GLY A O 1
ATOM 1546 N N . LYS A 1 187 ? -13.498 18.458 16.441 1.00 96.62 187 LYS A N 1
ATOM 1547 C CA . LYS A 1 187 ? -13.424 17.312 17.355 1.00 96.62 187 LYS A CA 1
ATOM 1548 C C . LYS A 1 187 ? -12.644 16.165 16.721 1.00 96.62 187 LYS A C 1
ATOM 1550 O O . LYS A 1 187 ? -12.818 15.848 15.546 1.00 96.62 187 LYS A O 1
ATOM 1555 N N . SER A 1 188 ? -11.795 15.524 17.523 1.00 95.69 188 SER A N 1
ATOM 1556 C CA . SER A 1 188 ? -11.092 14.314 17.095 1.00 95.69 188 SER A CA 1
ATOM 1557 C C . SER A 1 188 ? -12.057 13.134 17.039 1.00 95.69 188 SER A C 1
ATOM 1559 O O . SER A 1 188 ? -12.818 12.905 17.977 1.00 95.69 188 SER A O 1
ATOM 1561 N N . GLY A 1 189 ? -11.993 12.388 15.946 1.00 96.38 189 GLY A N 1
ATOM 1562 C CA . GLY A 1 189 ? -12.690 11.131 15.733 1.00 96.38 189 GLY A CA 1
ATOM 1563 C C . GLY A 1 189 ? -11.771 9.917 15.923 1.00 96.38 189 GLY A C 1
ATOM 1564 O O . GLY A 1 189 ? -10.688 10.035 16.515 1.00 96.38 189 GLY A O 1
ATOM 1565 N N . PRO A 1 190 ? -12.203 8.743 15.426 1.00 98.00 190 PRO A N 1
ATOM 1566 C CA . PRO A 1 190 ? -11.400 7.529 15.459 1.00 98.00 190 PRO A CA 1
ATOM 1567 C C . PRO A 1 190 ? -10.215 7.613 14.487 1.00 98.00 190 PRO A C 1
ATOM 1569 O O . PRO A 1 190 ? -10.135 8.486 13.619 1.00 98.00 190 PRO A O 1
ATOM 1572 N N . TRP A 1 191 ? -9.304 6.661 14.615 1.00 98.75 191 TRP A N 1
ATOM 1573 C CA . TRP A 1 191 ? -8.243 6.395 13.655 1.00 98.75 191 TRP A CA 1
ATOM 1574 C C . TRP A 1 191 ? -8.792 5.585 12.487 1.00 98.75 191 TRP A C 1
ATOM 1576 O O . TRP A 1 191 ? -9.447 4.573 12.723 1.00 98.75 191 TRP A O 1
ATOM 1586 N N . LEU A 1 192 ? -8.500 5.983 11.247 1.00 98.75 192 LEU A N 1
ATOM 1587 C CA . LEU A 1 192 ? -8.562 5.072 10.103 1.00 98.75 192 LEU A CA 1
ATOM 1588 C C . LEU A 1 192 ? -7.166 4.493 9.894 1.00 98.75 192 LEU A C 1
ATOM 1590 O O . LEU A 1 192 ? -6.211 5.251 9.719 1.00 98.75 192 LEU A O 1
ATOM 1594 N N . ALA A 1 193 ? -7.056 3.170 9.913 1.00 98.81 193 ALA A N 1
ATOM 1595 C CA . ALA A 1 193 ? -5.785 2.468 9.851 1.00 98.81 193 ALA A CA 1
ATOM 1596 C C . ALA A 1 193 ? -5.744 1.455 8.715 1.00 98.81 193 ALA A C 1
ATOM 1598 O O . ALA A 1 193 ? -6.754 0.834 8.392 1.00 98.81 193 ALA A O 1
ATOM 1599 N N . GLY A 1 194 ? -4.547 1.283 8.168 1.00 98.81 194 GLY A N 1
ATOM 1600 C CA . GLY A 1 194 ? -4.144 0.225 7.259 1.00 98.81 194 GLY A CA 1
ATOM 1601 C C . GLY A 1 194 ? -2.942 -0.490 7.858 1.00 98.81 194 GLY A C 1
ATOM 1602 O O . GLY A 1 194 ? -2.015 0.148 8.362 1.00 98.81 194 GLY A O 1
ATOM 1603 N N . MET A 1 195 ? -2.992 -1.813 7.869 1.00 98.81 195 MET A N 1
ATOM 1604 C CA . MET A 1 195 ? -2.032 -2.661 8.561 1.00 98.81 195 MET A CA 1
ATOM 1605 C C . MET A 1 195 ? -1.576 -3.769 7.633 1.00 98.81 195 MET A C 1
ATOM 1607 O O . MET A 1 195 ? -2.392 -4.612 7.277 1.00 98.81 195 MET A O 1
ATOM 1611 N N . THR A 1 196 ? -0.293 -3.812 7.298 1.00 98.81 196 THR A N 1
ATOM 1612 C CA . THR A 1 196 ? 0.281 -4.914 6.516 1.00 98.81 196 THR A CA 1
ATOM 1613 C C . THR A 1 196 ? 0.790 -5.971 7.474 1.00 98.81 196 THR A C 1
ATOM 1615 O O . THR A 1 196 ? 1.699 -5.713 8.258 1.00 98.81 196 THR A O 1
ATOM 1618 N N . LEU A 1 197 ? 0.163 -7.149 7.452 1.00 98.75 197 LEU A N 1
ATOM 1619 C CA . LEU A 1 197 ? 0.297 -8.143 8.521 1.00 98.75 197 LEU A CA 1
ATOM 1620 C C . LEU A 1 197 ? 1.682 -8.797 8.560 1.00 98.75 197 LEU A C 1
ATOM 1622 O O . LEU A 1 197 ? 2.121 -9.234 9.620 1.00 98.75 197 LEU A O 1
ATOM 1626 N N . GLU A 1 198 ? 2.395 -8.816 7.438 1.00 98.25 198 GLU A N 1
ATOM 1627 C CA . GLU A 1 198 ? 3.780 -9.274 7.344 1.00 98.25 198 GLU A CA 1
ATOM 1628 C C . GLU A 1 198 ? 4.691 -8.119 6.881 1.00 98.25 198 GLU A C 1
ATOM 1630 O O . GLU A 1 198 ? 4.777 -7.837 5.686 1.00 98.25 198 GLU A O 1
ATOM 1635 N N . PRO A 1 199 ? 5.403 -7.430 7.790 1.00 98.00 199 PRO A N 1
ATOM 1636 C CA . PRO A 1 199 ? 6.224 -6.275 7.429 1.00 98.00 199 PRO A CA 1
ATOM 1637 C C . PRO A 1 199 ? 7.313 -6.565 6.392 1.00 98.00 199 PRO A C 1
ATOM 1639 O O . PRO A 1 199 ? 7.677 -5.676 5.626 1.00 98.00 199 PRO A O 1
ATOM 1642 N N . SER A 1 200 ? 7.845 -7.793 6.334 1.00 96.81 200 SER A N 1
ATOM 1643 C CA . SER A 1 200 ? 8.954 -8.118 5.427 1.00 96.81 200 SER A CA 1
ATOM 1644 C C . SER A 1 200 ? 8.566 -8.108 3.946 1.00 96.81 200 SER A C 1
ATOM 1646 O O . SER A 1 200 ? 9.458 -8.048 3.083 1.00 96.81 200 SER A O 1
ATOM 1648 N N . VAL A 1 201 ? 7.267 -8.185 3.621 1.00 97.69 201 VAL A N 1
ATOM 1649 C CA . VAL A 1 201 ? 6.809 -8.089 2.229 1.00 97.69 201 VAL A CA 1
ATOM 1650 C C . VAL A 1 201 ? 6.724 -6.650 1.739 1.00 97.69 201 VAL A C 1
ATOM 1652 O O . VAL A 1 201 ? 6.770 -6.455 0.527 1.00 97.69 201 VAL A O 1
ATOM 1655 N N . VAL A 1 202 ? 6.672 -5.649 2.624 1.00 98.44 202 VAL A N 1
ATOM 1656 C CA . VAL A 1 202 ? 6.675 -4.242 2.208 1.00 98.44 202 VAL A CA 1
ATOM 1657 C C . VAL A 1 202 ? 8.043 -3.896 1.635 1.00 98.44 202 VAL A C 1
ATOM 1659 O O . VAL A 1 202 ? 9.066 -4.048 2.298 1.00 98.44 202 VAL A O 1
ATOM 1662 N N . TYR A 1 203 ? 8.067 -3.471 0.378 1.00 97.94 203 TYR A N 1
ATOM 1663 C CA . TYR A 1 203 ? 9.271 -3.039 -0.315 1.00 97.94 203 TYR A CA 1
ATOM 1664 C C . TYR A 1 203 ? 9.546 -1.557 -0.065 1.00 97.94 203 TYR A C 1
ATOM 1666 O O . TYR A 1 203 ? 10.648 -1.187 0.338 1.00 97.94 203 TYR A O 1
ATOM 1674 N N . GLU A 1 204 ? 8.529 -0.723 -0.264 1.00 97.81 204 GLU A N 1
ATOM 1675 C CA . GLU A 1 204 ? 8.633 0.731 -0.193 1.00 97.81 204 GLU A CA 1
ATOM 1676 C C . GLU A 1 204 ? 7.303 1.336 0.259 1.00 97.81 204 GLU A C 1
ATOM 1678 O O . GLU A 1 204 ? 6.234 0.794 -0.011 1.00 97.81 204 GLU A O 1
ATOM 1683 N N . ALA A 1 205 ? 7.351 2.455 0.971 1.00 98.06 205 ALA A N 1
ATOM 1684 C CA . ALA A 1 205 ? 6.164 3.125 1.476 1.00 98.06 205 ALA A CA 1
ATOM 1685 C C . ALA A 1 205 ? 6.444 4.608 1.708 1.00 98.06 205 ALA A C 1
ATOM 1687 O O . ALA A 1 205 ? 7.392 4.955 2.408 1.00 98.06 205 ALA A O 1
ATOM 1688 N N . TRP A 1 206 ? 5.589 5.491 1.196 1.00 95.50 206 TRP A N 1
ATOM 1689 C CA . TRP A 1 206 ? 5.715 6.934 1.422 1.00 95.50 206 TRP A CA 1
ATOM 1690 C C . TRP A 1 206 ? 4.429 7.556 1.941 1.00 95.50 206 TRP A C 1
ATOM 1692 O O . TRP A 1 206 ? 3.327 7.143 1.571 1.00 95.50 206 TRP A O 1
ATOM 1702 N N . CYS A 1 207 ? 4.599 8.562 2.793 1.00 98.19 207 CYS A N 1
ATOM 1703 C CA . CYS A 1 207 ? 3.558 9.419 3.339 1.00 98.19 207 CYS A CA 1
ATOM 1704 C C . CYS A 1 207 ? 3.988 10.867 3.082 1.00 98.19 207 CYS A C 1
ATOM 1706 O O . CYS A 1 207 ? 4.807 11.394 3.828 1.00 98.19 207 CYS A O 1
ATOM 1708 N N . HIS A 1 208 ? 3.507 11.478 2.000 1.00 98.00 208 HIS A N 1
ATOM 1709 C CA . HIS A 1 208 ? 3.951 12.817 1.594 1.00 98.00 208 HIS A CA 1
ATOM 1710 C C . HIS A 1 208 ? 2.789 13.730 1.235 1.00 98.00 208 HIS A C 1
ATOM 1712 O O . HIS A 1 208 ? 1.671 13.259 1.024 1.00 98.00 208 HIS A O 1
ATOM 1718 N N . GLN A 1 209 ? 3.065 15.027 1.155 1.00 98.06 209 GLN A N 1
ATOM 1719 C CA . GLN A 1 209 ? 2.081 16.043 0.816 1.00 98.06 209 GLN A CA 1
ATOM 1720 C C . GLN A 1 209 ? 2.196 16.461 -0.657 1.00 98.06 209 GLN A C 1
ATOM 1722 O O . GLN A 1 209 ? 3.272 16.833 -1.117 1.00 98.06 209 GLN A O 1
ATOM 1727 N N . ARG A 1 210 ? 1.077 16.404 -1.392 1.00 95.88 210 ARG A N 1
ATOM 1728 C CA . ARG A 1 210 ? 0.947 16.917 -2.773 1.00 95.88 210 ARG A CA 1
ATOM 1729 C C . ARG A 1 210 ? -0.471 17.429 -3.062 1.00 95.88 210 ARG A C 1
ATOM 1731 O O . ARG A 1 210 ? -1.262 16.779 -3.749 1.00 95.88 210 ARG A O 1
ATOM 1738 N N . GLY A 1 211 ? -0.863 18.523 -2.416 1.00 96.06 211 GLY A N 1
ATOM 1739 C CA . GLY A 1 211 ? -2.247 19.020 -2.351 1.00 96.06 211 GLY A CA 1
ATOM 1740 C C . GLY A 1 211 ? -3.204 18.158 -1.505 1.00 96.06 211 GLY A C 1
ATOM 1741 O O . GLY A 1 211 ? -4.308 18.585 -1.169 1.00 96.06 211 GLY A O 1
ATOM 1742 N N . TYR A 1 212 ? -2.788 16.946 -1.150 1.00 97.50 212 TYR A N 1
ATOM 1743 C CA . TYR A 1 212 ? -3.386 16.046 -0.173 1.00 97.50 212 TYR A CA 1
ATOM 1744 C C . TYR A 1 212 ? -2.287 15.133 0.381 1.00 97.50 212 TYR A C 1
ATOM 1746 O O . TYR A 1 212 ? -1.246 14.958 -0.266 1.00 97.50 212 TYR A O 1
ATOM 1754 N N . VAL A 1 213 ? -2.536 14.481 1.519 1.00 98.50 213 VAL A N 1
ATOM 1755 C CA . VAL A 1 213 ? -1.584 13.494 2.036 1.00 98.50 213 VAL A CA 1
ATOM 1756 C C . VAL A 1 213 ? -1.711 12.206 1.233 1.00 98.50 213 VAL A C 1
ATOM 1758 O O . VAL A 1 213 ? -2.713 11.487 1.307 1.00 98.50 213 VAL A O 1
ATOM 1761 N N . CYS A 1 214 ? -0.682 11.909 0.454 1.00 97.81 214 CYS A N 1
ATOM 1762 C CA . CYS A 1 214 ? -0.565 10.714 -0.354 1.00 97.81 214 CYS A CA 1
ATOM 1763 C C . CYS A 1 214 ? 0.109 9.598 0.451 1.00 97.81 214 CYS A C 1
ATOM 1765 O O . CYS A 1 214 ? 1.277 9.700 0.835 1.00 97.81 214 CYS A O 1
ATOM 1767 N N . MET A 1 215 ? -0.635 8.515 0.675 1.00 97.81 215 MET A N 1
ATOM 1768 C CA . MET A 1 215 ? -0.144 7.296 1.315 1.00 97.81 215 MET A CA 1
ATOM 1769 C C . MET A 1 215 ? -0.169 6.136 0.332 1.00 97.81 215 MET A C 1
ATOM 1771 O O . MET A 1 215 ? -1.236 5.619 0.000 1.00 97.81 215 MET A O 1
ATOM 1775 N N . ILE A 1 216 ? 1.019 5.742 -0.115 1.00 97.00 216 ILE A N 1
ATOM 1776 C CA . ILE A 1 216 ? 1.219 4.603 -1.010 1.00 97.00 216 ILE A CA 1
ATOM 1777 C C . ILE A 1 216 ? 2.143 3.599 -0.338 1.00 97.00 216 ILE A C 1
ATOM 1779 O O . ILE A 1 216 ? 3.069 3.959 0.402 1.00 97.00 216 ILE A O 1
ATOM 1783 N N . GLU A 1 217 ? 1.873 2.335 -0.616 1.00 98.12 217 GLU A N 1
ATOM 1784 C CA . GLU A 1 217 ? 2.673 1.191 -0.227 1.00 98.12 217 GLU A CA 1
ATOM 1785 C C . GLU A 1 217 ? 2.948 0.308 -1.444 1.00 98.12 217 GLU A C 1
ATOM 1787 O O . GLU A 1 217 ? 2.088 0.097 -2.297 1.00 98.12 217 GLU A O 1
ATOM 1792 N N . GLU A 1 218 ? 4.162 -0.215 -1.528 1.00 98.25 218 GLU A N 1
ATOM 1793 C CA . GLU A 1 218 ? 4.571 -1.214 -2.499 1.00 98.25 218 GLU A CA 1
ATOM 1794 C C . GLU A 1 218 ? 4.971 -2.480 -1.745 1.00 98.25 218 GLU A C 1
ATOM 1796 O O . GLU A 1 218 ? 5.869 -2.435 -0.905 1.00 98.25 218 GLU A O 1
ATOM 1801 N N . PHE A 1 219 ? 4.342 -3.616 -2.052 1.00 98.38 219 PHE A N 1
ATOM 1802 C CA . PHE A 1 219 ? 4.719 -4.917 -1.494 1.00 98.38 219 PHE A CA 1
ATOM 1803 C C . PHE A 1 219 ? 5.255 -5.855 -2.580 1.00 98.38 219 PHE A C 1
ATOM 1805 O O . PHE A 1 219 ? 4.891 -5.757 -3.753 1.00 98.38 219 PHE A O 1
ATOM 1812 N N . GLY A 1 220 ? 6.140 -6.769 -2.185 1.00 97.38 220 GLY A N 1
ATOM 1813 C CA . GLY A 1 220 ? 6.955 -7.588 -3.078 1.00 97.38 220 GLY A CA 1
ATOM 1814 C C . GLY A 1 220 ? 8.398 -7.087 -3.108 1.00 97.38 220 GLY A C 1
ATOM 1815 O O . GLY A 1 220 ? 9.100 -7.107 -2.092 1.00 97.38 220 GLY A O 1
ATOM 1816 N N . GLY A 1 221 ? 8.868 -6.687 -4.287 1.00 95.81 221 GLY A N 1
ATOM 1817 C CA . GLY A 1 221 ? 10.232 -6.207 -4.508 1.00 95.81 221 GLY A CA 1
ATOM 1818 C C . GLY A 1 221 ? 11.274 -7.308 -4.319 1.00 95.81 221 GLY A C 1
ATOM 1819 O O . GLY A 1 221 ? 12.375 -7.034 -3.857 1.00 95.81 221 GLY A O 1
ATOM 1820 N N . ARG A 1 222 ? 10.898 -8.566 -4.564 1.00 95.44 222 ARG A N 1
ATOM 1821 C CA . ARG A 1 222 ? 11.785 -9.737 -4.512 1.00 95.44 222 ARG A CA 1
ATOM 1822 C C . ARG A 1 222 ? 11.821 -10.404 -5.893 1.00 95.44 222 ARG A C 1
ATOM 1824 O O . ARG A 1 222 ? 10.872 -10.202 -6.662 1.00 95.44 222 ARG A O 1
ATOM 1831 N N . PRO A 1 223 ? 12.853 -11.213 -6.189 1.00 97.50 223 PRO A N 1
ATOM 1832 C CA . PRO A 1 223 ? 12.885 -11.995 -7.411 1.00 97.50 223 PRO A CA 1
ATOM 1833 C C . PRO A 1 223 ? 11.673 -12.919 -7.520 1.00 97.50 223 PRO A C 1
ATOM 1835 O O . PRO A 1 223 ? 11.272 -13.555 -6.543 1.00 97.50 223 PRO A O 1
ATOM 1838 N N . ILE A 1 224 ? 11.110 -13.001 -8.719 1.00 97.31 224 ILE A N 1
ATOM 1839 C CA . ILE A 1 224 ? 9.998 -13.880 -9.062 1.00 97.31 224 ILE A CA 1
ATOM 1840 C C . ILE A 1 224 ? 10.222 -14.461 -10.455 1.00 97.31 224 ILE A C 1
ATOM 1842 O O . ILE A 1 224 ? 10.730 -13.780 -11.347 1.00 97.31 224 ILE A O 1
ATOM 1846 N N . ARG A 1 225 ? 9.831 -15.721 -10.639 1.00 98.25 225 ARG A N 1
ATOM 1847 C CA . ARG A 1 225 ? 9.797 -16.382 -11.945 1.00 98.25 225 ARG A CA 1
ATOM 1848 C C . ARG A 1 225 ? 8.389 -16.379 -12.529 1.00 98.25 225 ARG A C 1
ATOM 1850 O O . ARG A 1 225 ? 7.403 -16.387 -11.790 1.00 98.25 225 ARG A O 1
ATOM 1857 N N . ALA A 1 226 ? 8.286 -16.453 -13.848 1.00 98.00 226 ALA A N 1
ATOM 1858 C CA . ALA A 1 226 ? 7.024 -16.670 -14.536 1.00 98.00 226 ALA A CA 1
ATOM 1859 C C . ALA A 1 226 ? 6.307 -17.920 -13.983 1.00 98.00 226 ALA A C 1
ATOM 1861 O O . ALA A 1 226 ? 6.916 -18.965 -13.751 1.00 98.00 226 ALA A O 1
ATOM 1862 N N . GLY A 1 227 ? 5.002 -17.794 -13.747 1.00 97.81 227 GLY A N 1
ATOM 1863 C CA . GLY A 1 227 ? 4.162 -18.808 -13.108 1.00 97.81 227 GLY A CA 1
ATOM 1864 C C . GLY A 1 227 ? 4.152 -18.756 -11.576 1.00 97.81 227 GLY A C 1
ATOM 1865 O O . GLY A 1 227 ? 3.329 -19.433 -10.963 1.00 97.81 227 GLY A O 1
ATOM 1866 N N . GLN A 1 228 ? 5.020 -17.964 -10.939 1.00 98.12 228 GLN A N 1
ATOM 1867 C CA . GLN A 1 228 ? 4.998 -17.765 -9.489 1.00 98.12 228 GLN A CA 1
ATOM 1868 C C . GLN A 1 228 ? 4.078 -16.611 -9.079 1.00 98.12 228 GLN A C 1
ATOM 1870 O O . GLN A 1 228 ? 3.575 -15.842 -9.899 1.00 98.12 228 GLN A O 1
ATOM 1875 N N . SER A 1 229 ? 3.887 -16.475 -7.769 1.00 97.94 229 SER A N 1
ATOM 1876 C CA . SER A 1 229 ? 3.029 -15.460 -7.171 1.00 97.94 229 SER A CA 1
ATOM 1877 C C . SER A 1 229 ? 3.667 -14.789 -5.967 1.00 97.94 229 SER A C 1
ATOM 1879 O O . SER A 1 229 ? 4.408 -15.437 -5.228 1.00 97.94 229 SER A O 1
ATOM 1881 N N . PHE A 1 230 ? 3.255 -13.560 -5.685 1.00 97.75 230 PHE A N 1
ATOM 1882 C CA . PHE A 1 230 ? 3.483 -12.908 -4.397 1.00 97.75 230 PHE A CA 1
ATOM 1883 C C . PHE A 1 230 ? 2.179 -12.290 -3.888 1.00 97.75 230 PHE A C 1
ATOM 1885 O O . PHE A 1 230 ? 1.275 -11.991 -4.673 1.00 97.75 230 PHE A O 1
ATOM 1892 N N . SER A 1 231 ? 2.065 -12.129 -2.572 1.00 98.38 231 SER A N 1
ATOM 1893 C CA . SER A 1 231 ? 0.870 -11.581 -1.936 1.00 98.38 231 SER A CA 1
ATOM 1894 C C . SER A 1 231 ? 1.187 -10.870 -0.625 1.00 98.38 231 SER A C 1
ATOM 1896 O O . SER A 1 231 ? 2.266 -11.042 -0.053 1.00 98.38 231 SER A O 1
ATOM 1898 N N . ALA A 1 232 ? 0.229 -10.080 -0.160 1.00 98.62 232 ALA A N 1
ATOM 1899 C CA . ALA A 1 232 ? 0.226 -9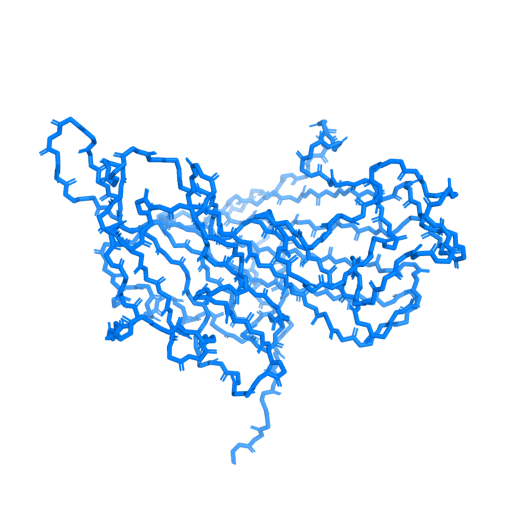.455 1.151 1.00 98.62 232 ALA A CA 1
ATOM 1900 C C . ALA A 1 232 ? -1.198 -9.488 1.718 1.00 98.62 232 ALA A C 1
ATOM 1902 O O . ALA A 1 232 ? -2.167 -9.378 0.966 1.00 98.62 232 ALA A O 1
ATOM 1903 N N . ALA A 1 233 ? -1.314 -9.659 3.035 1.00 98.69 233 ALA A N 1
ATOM 1904 C CA . ALA A 1 233 ? -2.581 -9.589 3.748 1.00 98.69 233 ALA A CA 1
ATOM 1905 C C . ALA A 1 233 ? -2.612 -8.339 4.628 1.00 98.69 233 ALA A C 1
ATOM 1907 O O . ALA A 1 233 ? -1.590 -7.936 5.194 1.00 98.69 233 ALA A O 1
ATOM 1908 N N . PHE A 1 234 ? -3.797 -7.746 4.744 1.00 98.81 234 PHE A N 1
ATOM 1909 C CA . PHE A 1 234 ? -3.998 -6.460 5.386 1.00 98.81 234 PHE A CA 1
ATOM 1910 C C . PHE A 1 234 ? -5.200 -6.461 6.322 1.00 98.81 234 PHE A C 1
ATOM 1912 O O . PHE A 1 234 ? -6.172 -7.187 6.109 1.00 98.81 234 PHE A O 1
ATOM 1919 N N . ILE A 1 235 ? -5.170 -5.563 7.302 1.00 98.88 235 ILE A N 1
ATOM 1920 C CA . ILE A 1 235 ? -6.355 -5.108 8.031 1.00 98.88 235 ILE A CA 1
ATOM 1921 C C . ILE A 1 235 ? -6.559 -3.628 7.733 1.00 98.88 235 ILE A C 1
ATOM 1923 O O . ILE A 1 235 ? -5.619 -2.841 7.834 1.00 98.88 235 ILE A O 1
ATOM 1927 N N . VAL A 1 236 ? -7.790 -3.245 7.393 1.00 98.81 236 VAL A N 1
ATOM 1928 C CA . VAL A 1 236 ? -8.156 -1.843 7.164 1.00 98.81 236 VAL A CA 1
ATOM 1929 C C . VAL A 1 236 ? -9.456 -1.525 7.889 1.00 98.81 236 VAL A C 1
ATOM 1931 O O . VAL A 1 236 ? -10.439 -2.256 7.762 1.00 98.81 236 VAL A O 1
ATOM 1934 N N . GLY A 1 237 ? -9.482 -0.441 8.663 1.00 98.56 237 GLY A N 1
ATOM 1935 C CA . GLY A 1 237 ? -10.689 -0.051 9.388 1.00 98.56 237 GLY A CA 1
ATOM 1936 C C . GLY A 1 237 ? -10.498 1.015 10.451 1.00 98.56 237 GLY A C 1
ATOM 1937 O O . GLY A 1 237 ? -9.467 1.683 10.511 1.00 98.56 237 GLY A O 1
ATOM 1938 N N . TYR A 1 238 ? -11.523 1.164 11.288 1.00 98.62 238 TYR A N 1
ATOM 1939 C CA . TYR A 1 238 ? -11.589 2.195 12.316 1.00 98.62 238 TYR A CA 1
ATOM 1940 C C . TYR A 1 238 ? -11.236 1.674 13.707 1.00 98.62 238 TYR A C 1
ATOM 1942 O O . TYR A 1 238 ? -11.739 0.632 14.131 1.00 98.62 238 TYR A O 1
ATOM 1950 N N . PHE A 1 239 ? -10.442 2.459 14.434 1.00 98.75 239 PHE A N 1
ATOM 1951 C CA . PHE A 1 239 ? -9.939 2.140 15.771 1.00 98.75 239 PHE A CA 1
ATOM 1952 C C . PHE A 1 239 ? -10.031 3.357 16.692 1.00 98.75 239 PHE A C 1
ATOM 1954 O O . PHE A 1 239 ? -9.846 4.493 16.261 1.00 98.75 239 PHE A O 1
ATOM 1961 N N . ASP A 1 240 ? -10.289 3.134 17.974 1.00 98.31 240 ASP A N 1
ATOM 1962 C CA . ASP A 1 240 ? -10.437 4.209 18.958 1.00 98.31 240 ASP A CA 1
ATOM 1963 C C . ASP A 1 240 ? -9.081 4.650 19.534 1.00 98.31 240 ASP A C 1
ATOM 1965 O O . ASP A 1 240 ? -8.920 5.801 19.946 1.00 98.31 240 ASP A O 1
ATOM 1969 N N . SER A 1 241 ? -8.064 3.778 19.500 1.00 98.56 241 SER A N 1
ATOM 1970 C CA . SER A 1 241 ? -6.718 4.079 19.998 1.00 98.56 241 SER A CA 1
ATOM 1971 C C . SER A 1 241 ? -5.604 3.363 19.224 1.00 98.56 241 SER A C 1
ATOM 1973 O O . SER A 1 241 ? -5.824 2.353 18.554 1.00 98.56 241 SER A O 1
ATOM 1975 N N . ILE A 1 242 ? -4.371 3.873 19.355 1.00 98.62 242 ILE A N 1
ATOM 1976 C CA . ILE A 1 242 ? -3.162 3.208 18.835 1.00 98.62 242 ILE A CA 1
ATOM 1977 C C . ILE A 1 242 ? -2.927 1.860 19.523 1.00 98.62 242 ILE A C 1
ATOM 1979 O O . ILE A 1 242 ? -2.505 0.911 18.873 1.00 98.62 242 ILE A O 1
ATOM 1983 N N . GLU A 1 243 ? -3.244 1.752 20.809 1.00 98.62 243 GLU A N 1
ATOM 1984 C CA . GLU A 1 243 ? -3.146 0.493 21.548 1.00 98.62 243 GLU A CA 1
ATOM 1985 C C . GLU A 1 243 ? -4.088 -0.570 20.971 1.00 98.62 243 GLU A C 1
ATOM 1987 O O . GLU A 1 243 ? -3.664 -1.689 20.700 1.00 98.62 243 GLU A O 1
ATOM 1992 N N . GLN A 1 244 ? -5.339 -0.203 20.669 1.00 98.56 244 GLN A N 1
ATOM 1993 C CA . GLN A 1 244 ? -6.276 -1.111 20.010 1.00 98.56 244 GLN A CA 1
ATOM 1994 C C . GLN A 1 244 ? -5.755 -1.553 18.635 1.00 98.56 244 GLN A C 1
ATOM 1996 O O . GLN A 1 244 ? -5.889 -2.724 18.280 1.00 98.56 244 GLN A O 1
ATOM 2001 N N . MET A 1 245 ? -5.138 -0.638 17.874 1.00 98.62 245 MET A N 1
ATOM 2002 C CA . MET A 1 245 ? -4.485 -0.981 16.608 1.00 98.62 245 MET A CA 1
ATOM 2003 C C . MET A 1 245 ? -3.351 -1.991 16.806 1.00 98.62 245 MET A C 1
ATOM 2005 O O . MET A 1 245 ? -3.243 -2.932 16.028 1.00 98.62 245 MET A O 1
ATOM 2009 N N . HIS A 1 246 ? -2.513 -1.814 17.832 1.00 98.81 246 HIS A N 1
ATOM 2010 C CA . HIS A 1 246 ? -1.412 -2.736 18.131 1.00 98.81 246 HIS A CA 1
ATOM 2011 C C . HIS A 1 246 ? -1.922 -4.114 18.532 1.00 98.81 246 HIS A C 1
ATOM 2013 O O . HIS A 1 246 ? -1.421 -5.096 17.999 1.00 98.81 246 HIS A O 1
ATOM 2019 N N . ASN A 1 247 ? -2.944 -4.183 19.386 1.00 98.69 247 ASN A N 1
ATOM 2020 C CA . ASN A 1 247 ? -3.533 -5.450 19.817 1.00 98.69 247 ASN A CA 1
ATOM 2021 C C . ASN A 1 247 ? -4.103 -6.224 18.621 1.00 98.69 247 ASN A C 1
ATOM 2023 O O . ASN A 1 247 ? -3.734 -7.371 18.393 1.00 98.69 247 ASN A O 1
ATOM 2027 N N . VAL A 1 248 ? -4.915 -5.568 17.781 1.00 98.62 248 VAL A N 1
ATOM 2028 C CA . VAL A 1 248 ? -5.475 -6.213 16.580 1.00 98.62 248 VAL A CA 1
ATOM 2029 C C . VAL A 1 248 ? -4.380 -6.622 15.597 1.00 98.62 248 VAL A C 1
ATOM 2031 O O . VAL A 1 248 ? -4.466 -7.702 15.015 1.00 98.62 248 VAL A O 1
ATOM 2034 N N . TYR A 1 249 ? -3.349 -5.794 15.421 1.00 98.69 249 TYR A N 1
ATOM 2035 C CA . TYR A 1 249 ? -2.202 -6.141 14.590 1.00 98.69 249 TYR A CA 1
ATOM 2036 C C . TYR A 1 249 ? -1.497 -7.398 15.107 1.00 98.69 249 TYR A C 1
ATOM 2038 O O . TYR A 1 249 ? -1.233 -8.318 14.338 1.00 98.69 249 TYR A O 1
ATOM 2046 N N . ASP A 1 250 ? -1.183 -7.447 16.401 1.00 98.38 250 ASP A N 1
ATOM 2047 C CA . ASP A 1 250 ? -0.426 -8.548 16.993 1.00 98.38 250 ASP A CA 1
ATOM 2048 C C . ASP A 1 250 ? -1.201 -9.867 16.987 1.00 98.38 250 ASP A C 1
ATOM 2050 O O . ASP A 1 250 ? -0.579 -10.910 16.788 1.00 98.38 250 ASP A O 1
ATOM 2054 N N . ASP A 1 251 ? -2.531 -9.815 17.089 1.00 97.62 251 ASP A N 1
ATOM 2055 C CA . ASP A 1 251 ? -3.408 -10.984 16.955 1.00 97.62 251 ASP A CA 1
ATOM 2056 C C . ASP A 1 251 ? -3.394 -11.586 15.533 1.00 97.62 251 ASP A C 1
ATOM 2058 O O . ASP A 1 251 ? -3.732 -12.757 15.353 1.00 97.62 251 ASP A O 1
ATOM 2062 N N . HIS A 1 252 ? -3.017 -10.804 14.510 1.00 97.50 252 HIS A N 1
ATOM 2063 C CA . HIS A 1 252 ? -3.139 -11.187 13.095 1.00 97.50 252 HIS A CA 1
ATOM 2064 C C . HIS A 1 252 ? -1.828 -11.118 12.296 1.00 97.50 252 HIS A C 1
ATOM 2066 O O . HIS A 1 252 ? -1.839 -11.384 11.095 1.00 97.50 252 HIS A O 1
ATOM 2072 N N . LYS A 1 253 ? -0.699 -10.733 12.895 1.00 97.06 253 LYS A N 1
ATOM 2073 C CA . LYS A 1 253 ? 0.566 -10.564 12.160 1.00 97.06 253 LYS A CA 1
ATOM 2074 C C . LYS A 1 253 ? 1.158 -11.890 11.668 1.00 97.06 253 LYS A C 1
ATOM 2076 O O . LYS A 1 253 ? 0.875 -12.958 12.201 1.00 97.06 253 LYS A O 1
ATOM 2081 N N . GLY A 1 254 ? 2.038 -11.800 10.675 1.00 96.81 254 GLY A N 1
ATOM 2082 C CA . GLY A 1 254 ? 2.825 -12.909 10.126 1.00 96.81 254 GLY A CA 1
ATOM 2083 C C . GLY A 1 254 ? 2.229 -13.567 8.882 1.00 96.81 254 GLY A C 1
ATOM 2084 O O . GLY A 1 254 ? 2.858 -14.451 8.304 1.00 96.81 254 GLY A O 1
ATOM 2085 N N . TYR A 1 255 ? 1.036 -13.155 8.446 1.00 98.31 255 TYR A N 1
ATOM 2086 C CA . TYR A 1 255 ? 0.329 -13.759 7.316 1.00 98.31 255 TYR A CA 1
ATOM 2087 C C . TYR A 1 255 ? 0.413 -12.910 6.045 1.00 98.31 255 TYR A C 1
ATOM 2089 O O . TYR A 1 255 ? 0.412 -11.682 6.085 1.00 98.31 255 TYR A O 1
ATOM 2097 N N . THR A 1 256 ? 0.442 -13.586 4.896 1.00 98.12 256 THR A N 1
ATOM 2098 C CA . THR A 1 256 ? 0.536 -12.960 3.563 1.00 98.12 256 THR A CA 1
ATOM 2099 C C . THR A 1 256 ? -0.603 -13.364 2.630 1.00 98.12 256 THR A C 1
ATOM 2101 O O . THR A 1 256 ? -0.684 -12.866 1.508 1.00 98.12 256 THR A O 1
ATOM 2104 N N . ALA A 1 257 ? -1.474 -14.276 3.064 1.00 97.81 257 ALA A N 1
ATOM 2105 C CA . ALA A 1 257 ? -2.553 -14.827 2.261 1.00 97.81 257 ALA A CA 1
AT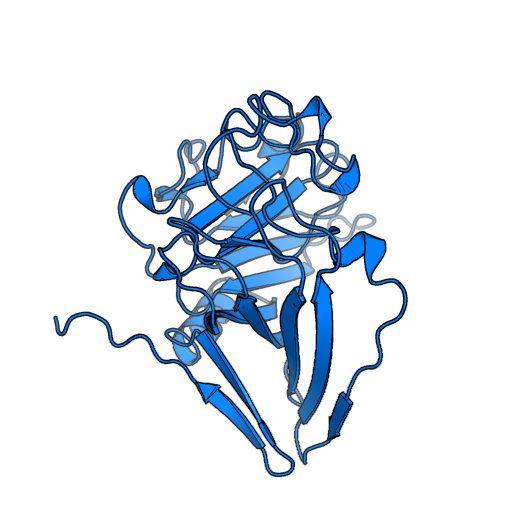OM 2106 C C . ALA A 1 257 ? -3.863 -14.935 3.058 1.00 97.81 257 ALA A C 1
ATOM 2108 O O . ALA A 1 257 ? -3.885 -14.839 4.286 1.00 97.81 257 ALA A O 1
ATOM 2109 N N . LEU A 1 258 ? -4.963 -15.128 2.333 1.00 97.94 258 LEU A N 1
ATOM 2110 C CA . LEU A 1 258 ? -6.315 -15.240 2.869 1.00 97.94 258 LEU A CA 1
ATOM 2111 C C . LEU A 1 258 ? -7.061 -16.323 2.090 1.00 97.94 258 LEU A C 1
ATOM 2113 O O . LEU A 1 258 ? -7.174 -16.248 0.865 1.00 97.94 258 LEU A O 1
ATOM 2117 N N . GLU A 1 259 ? -7.558 -17.327 2.804 1.00 97.44 259 GLU A N 1
ATOM 2118 C CA . GLU A 1 259 ? -8.416 -18.379 2.262 1.00 97.44 259 GLU A CA 1
ATOM 2119 C C . GLU A 1 259 ? -9.847 -18.166 2.743 1.00 97.44 259 GLU A C 1
ATOM 2121 O O . GLU A 1 259 ? -10.086 -17.898 3.920 1.00 97.44 259 GLU A O 1
ATOM 2126 N N . VAL A 1 260 ? -10.802 -18.301 1.826 1.00 97.69 260 VAL A N 1
ATOM 2127 C CA . VAL A 1 260 ? -12.230 -18.106 2.081 1.00 97.69 260 VAL A CA 1
ATOM 2128 C C . VAL A 1 260 ? -12.994 -19.282 1.489 1.00 97.69 260 VAL A C 1
ATOM 2130 O O . VAL A 1 260 ? -12.799 -19.631 0.325 1.00 97.69 260 VAL A O 1
ATOM 2133 N N . GLY A 1 261 ? -13.889 -19.865 2.279 1.00 94.38 261 GLY A N 1
ATOM 2134 C CA . GLY A 1 261 ? -14.817 -20.905 1.856 1.00 94.38 261 GLY A CA 1
ATOM 2135 C C . GLY A 1 261 ? -16.214 -20.699 2.449 1.00 94.38 261 GLY A C 1
ATOM 2136 O O . GLY A 1 261 ? -16.423 -19.780 3.238 1.00 94.38 261 GLY A O 1
ATOM 2137 N N . PRO A 1 262 ? -17.192 -21.550 2.098 1.00 89.62 262 PRO A N 1
ATOM 2138 C CA . PRO A 1 262 ? -18.568 -21.413 2.584 1.00 89.62 262 PRO A CA 1
ATOM 2139 C C . PRO A 1 262 ? -18.703 -21.516 4.110 1.00 89.62 262 PRO A C 1
ATOM 2141 O O . PRO A 1 262 ? -19.617 -20.942 4.693 1.00 89.62 262 PRO A O 1
ATOM 2144 N N . THR A 1 263 ? -17.798 -22.253 4.758 1.00 92.75 263 THR A N 1
ATOM 2145 C CA . THR A 1 263 ? -17.839 -22.546 6.198 1.00 92.75 263 THR A CA 1
ATOM 2146 C C . THR A 1 263 ? -16.985 -21.606 7.046 1.00 92.75 263 THR A C 1
ATOM 2148 O O . THR A 1 263 ? -17.069 -21.665 8.269 1.00 92.75 263 THR A O 1
ATOM 2151 N N . GLY A 1 264 ? -16.163 -20.750 6.435 1.00 97.06 264 GLY A N 1
ATOM 2152 C CA . GLY A 1 264 ? -15.224 -19.912 7.173 1.00 97.06 264 GLY A CA 1
ATOM 2153 C C . GLY A 1 264 ? -14.169 -19.253 6.295 1.00 97.06 264 GLY A C 1
ATOM 2154 O O . GLY A 1 264 ? -14.104 -19.459 5.083 1.00 97.06 264 GLY A O 1
ATOM 2155 N N . TRP A 1 265 ? -13.304 -18.481 6.937 1.00 97.81 265 TRP A N 1
ATOM 2156 C CA . TRP A 1 265 ? -12.117 -17.887 6.336 1.00 97.81 265 TRP A CA 1
ATOM 2157 C C . TRP A 1 265 ? -10.940 -18.006 7.304 1.00 97.81 265 TRP A C 1
ATOM 2159 O O . TRP A 1 265 ? -11.131 -18.187 8.507 1.00 97.81 265 TRP A O 1
ATOM 2169 N N . LYS A 1 266 ? -9.717 -17.924 6.783 1.00 97.62 266 LYS A N 1
ATOM 2170 C CA . LYS A 1 266 ? -8.496 -17.931 7.596 1.00 97.62 266 LYS A CA 1
ATOM 2171 C C . LYS A 1 266 ? -7.370 -17.169 6.910 1.00 97.62 266 LYS A C 1
ATOM 2173 O O . LYS A 1 266 ? -7.217 -17.228 5.689 1.00 97.62 266 LYS A O 1
ATOM 2178 N N . LEU A 1 267 ? -6.556 -16.495 7.713 1.00 97.94 267 LEU A N 1
ATOM 2179 C CA . LEU A 1 267 ? -5.263 -15.987 7.271 1.00 97.94 267 LEU A CA 1
ATOM 2180 C C . LEU A 1 267 ? -4.292 -17.159 7.062 1.00 97.94 267 LEU A C 1
ATOM 2182 O O . LEU A 1 267 ? -4.253 -18.098 7.857 1.00 97.94 267 LEU A O 1
ATOM 2186 N N . THR A 1 268 ? -3.527 -17.121 5.972 1.00 96.50 268 THR A N 1
ATOM 2187 C CA . THR A 1 268 ? -2.553 -18.158 5.596 1.00 96.50 268 THR A CA 1
ATOM 2188 C C . THR A 1 268 ? -1.266 -17.532 5.048 1.00 96.50 268 THR A C 1
ATOM 2190 O O . THR A 1 268 ? -1.054 -16.321 5.136 1.00 96.50 268 THR A O 1
ATOM 2193 N N . GLY A 1 269 ? -0.342 -18.354 4.538 1.00 88.25 269 GLY A N 1
ATOM 2194 C CA . GLY A 1 269 ? 0.949 -17.864 4.042 1.00 88.25 269 GLY A CA 1
ATOM 2195 C C . GLY A 1 269 ? 1.838 -17.319 5.160 1.00 88.25 269 GLY A C 1
ATOM 2196 O O . GLY A 1 269 ? 2.467 -16.277 4.986 1.00 88.25 269 GLY A O 1
ATOM 2197 N N . HIS A 1 270 ? 1.844 -17.994 6.315 1.00 83.88 270 HIS A N 1
ATOM 2198 C CA . HIS A 1 270 ? 2.630 -17.581 7.472 1.00 83.88 270 HIS A CA 1
ATOM 2199 C C . HIS A 1 270 ? 4.125 -17.595 7.136 1.00 83.88 270 HIS A C 1
ATOM 2201 O O . HIS A 1 270 ? 4.695 -18.661 6.872 1.00 83.88 270 HIS A O 1
ATOM 2207 N N . VAL A 1 271 ? 4.781 -16.438 7.191 1.00 75.19 271 VAL A N 1
ATOM 2208 C CA . VAL A 1 271 ? 6.236 -16.369 7.046 1.00 75.19 271 VAL A CA 1
ATOM 2209 C C . VAL A 1 271 ? 6.837 -16.815 8.372 1.00 75.19 271 VAL A C 1
ATOM 2211 O O . VAL A 1 271 ? 6.810 -16.102 9.370 1.00 75.19 271 VAL A O 1
ATOM 2214 N N . LYS A 1 272 ? 7.332 -18.057 8.430 1.00 55.34 272 LYS A N 1
ATOM 2215 C CA . LYS A 1 272 ? 8.119 -18.501 9.587 1.00 55.34 272 LYS A CA 1
ATOM 2216 C C . LYS A 1 272 ? 9.370 -17.624 9.639 1.00 55.34 272 LYS A C 1
ATOM 2218 O O . LYS A 1 272 ? 10.199 -17.699 8.735 1.00 55.34 272 LYS A O 1
ATOM 2223 N N . GLY A 1 273 ? 9.481 -16.783 10.666 1.00 53.41 273 GLY A N 1
ATOM 2224 C CA . GLY A 1 273 ? 10.717 -16.054 10.934 1.00 53.41 273 GLY A CA 1
ATOM 2225 C C . GLY A 1 273 ? 11.892 -17.024 11.121 1.00 53.41 273 GLY A C 1
ATOM 2226 O O . GLY A 1 273 ? 11.672 -18.223 11.343 1.00 53.41 273 GLY A O 1
ATOM 2227 N N . PRO A 1 274 ? 13.144 -16.538 11.062 1.00 37.72 274 PRO A N 1
ATOM 2228 C CA . PRO A 1 274 ? 14.254 -17.310 11.601 1.00 37.72 274 PRO A CA 1
ATOM 2229 C C . PRO A 1 274 ? 13.890 -17.681 13.043 1.00 37.72 274 PRO A C 1
ATOM 2231 O O . PRO A 1 274 ? 13.386 -16.830 13.783 1.00 37.72 274 PRO A O 1
ATOM 2234 N N . ARG A 1 275 ? 14.083 -18.946 13.435 1.00 31.91 275 ARG A N 1
ATOM 2235 C CA . ARG A 1 275 ? 14.046 -19.296 14.861 1.00 31.91 275 ARG A CA 1
ATOM 2236 C C . ARG A 1 275 ? 15.058 -18.375 15.549 1.00 31.91 275 ARG A C 1
ATOM 2238 O O . ARG A 1 275 ? 16.189 -18.298 15.070 1.00 31.91 275 ARG A O 1
ATOM 2245 N N . GLN A 1 276 ? 14.599 -17.626 16.553 1.00 32.75 276 GLN A N 1
ATOM 2246 C CA . GLN A 1 276 ? 15.487 -16.869 17.437 1.00 32.75 276 GLN A CA 1
ATOM 2247 C C . GLN A 1 276 ? 16.482 -17.818 18.100 1.00 32.75 276 GLN A C 1
ATOM 2249 O O . GLN A 1 276 ? 16.075 -18.973 18.377 1.00 32.75 276 GLN A O 1
#

Foldseek 3Di:
DAFDAPVVCQVVFDPQFHDDEPDLEAYHTHDTGFFDRDCVVPVPDWDWDWADAPFKIKIKTKDFTDGGGPPHDGGKMWIKMWIDGHPDQKIKMKIKIQAQAWDAFDKDKDFFVHWFQDALQLFFFWKAFLCLVQAPASVPDPPRIGGSNVQNDGDHQNPHSKHAPVSDDQGPWGKIWTWTANNPPRDTDWIWMKTWQESNQWGIWGFTYDNITGTMTMGTGHTDHRRDMFMIMMMTGTDRDPVRVVVVSVVRHQFGDKDDDNHDIDGDPGDDDPDD